Protein AF-A0A6F7VXG6-F1 (afdb_monomer_lite)

pLDDT: mean 75.37, std 15.89, range [31.45, 93.81]

Secondary structure (DSSP, 8-state):
------SSTTHHHHHHHHHHHTT--SHHHHHHHHHHHHHHHTT-HHHHHHHHHHHHHHHHHTT-HHHHHHHHHHHHHHHTTTS-HHHHHHHHHHHHHHHHHHT--S----TTS---GGGTT--HHHHHHHHHHHHHHTT-HHHHHHHHHHHHHHS-TT-HHHHHHHHHHHHHHHHHHHHHHHHHS----

Foldseek 3Di:
DDDDCPDPLPPLLVVLVVCLVVVPPPVNLVSLVVQLVVCVVVVNLLSNLVSQLSVLLSCLVPVNLVVSLVSLVVSLVSNVVPHDPVSNVSSVVSNVSSCVSVLHDPDPDDPDDDDDPVCPVDDPLNSLVVSLVVCLVVLNLVSNQVSLVVSLVPDDVVPVVVNVVSVVSNVSSVVSVVVVVVVVDPPDD

Sequence (189 aa):
MNGQPQGTAAHPQIAGWIASDAGQHKEPERIYRLGISAARQAEDYTLAGNVAGSLAYQFSNTGRESEGLRLAQAAFNDARAEAPPKARALYLDRVAWAHTKAGQALSEDSDGTESPAYLYWVDAGELRVMESRVYTELHRPLRAVPLLREVLSEYDATRTREMALYLSWLAVALADANEANAIAQPFRA

Structure (mmCIF, N/CA/C/O backbone):
data_AF-A0A6F7VXG6-F1
#
_entry.id   AF-A0A6F7VXG6-F1
#
loop_
_atom_site.group_PDB
_atom_site.id
_atom_site.type_symbol
_atom_site.label_atom_id
_atom_site.label_alt_id
_atom_site.label_comp_id
_atom_site.label_asym_id
_atom_site.label_entity_id
_atom_site.label_seq_id
_atom_site.pdbx_PDB_ins_code
_atom_site.Cartn_x
_atom_site.Cartn_y
_atom_site.Cartn_z
_atom_site.occupancy
_atom_site.B_iso_or_equiv
_atom_site.auth_seq_id
_atom_site.auth_comp_id
_atom_site.auth_asym_id
_atom_site.auth_atom_id
_atom_site.pdbx_PDB_model_num
ATOM 1 N N . MET A 1 1 ? -23.778 15.013 37.018 1.00 39.88 1 MET A N 1
ATOM 2 C CA . MET A 1 1 ? -22.716 13.992 37.128 1.00 39.88 1 MET A CA 1
ATOM 3 C C . MET A 1 1 ? -23.168 12.763 36.363 1.00 39.88 1 MET A C 1
ATOM 5 O O . MET A 1 1 ? -24.132 12.151 36.786 1.00 39.88 1 MET A O 1
ATOM 9 N N . ASN A 1 2 ? -22.536 12.467 35.229 1.00 31.45 2 ASN A N 1
ATOM 10 C CA . ASN A 1 2 ? -22.403 11.115 34.680 1.00 31.45 2 ASN A CA 1
ATOM 11 C C . ASN A 1 2 ? -21.231 11.166 33.696 1.00 31.45 2 ASN A C 1
ATOM 13 O O . ASN A 1 2 ? -21.304 11.817 32.656 1.00 31.45 2 ASN A O 1
ATOM 17 N N . GLY A 1 3 ? -20.101 10.624 34.150 1.00 35.12 3 GLY A N 1
ATOM 18 C CA . GLY A 1 3 ? -18.805 10.716 33.495 1.00 35.12 3 GLY A CA 1
ATOM 19 C C . GLY A 1 3 ? -18.739 9.841 32.253 1.00 35.12 3 GLY A C 1
ATOM 20 O O . GLY A 1 3 ? -19.114 8.672 32.285 1.00 35.12 3 GLY A O 1
ATOM 21 N N . GLN A 1 4 ? -18.236 10.418 31.166 1.00 32.47 4 GLN A N 1
ATOM 22 C CA . GLN A 1 4 ? -17.784 9.650 30.016 1.00 32.47 4 GLN A CA 1
ATOM 23 C C . GLN A 1 4 ? -16.480 8.919 30.366 1.00 32.47 4 GLN A C 1
ATOM 25 O O . GLN A 1 4 ? -15.597 9.535 30.973 1.00 32.47 4 GLN A O 1
ATOM 30 N N . PRO A 1 5 ? -16.303 7.648 29.970 1.00 37.56 5 PRO A N 1
ATOM 31 C CA . PRO A 1 5 ? -15.041 6.947 30.143 1.00 37.56 5 PRO A CA 1
ATOM 32 C C . PRO A 1 5 ? -14.038 7.430 29.082 1.00 37.56 5 PRO A C 1
ATOM 34 O O . PRO A 1 5 ? -13.809 6.782 28.071 1.00 37.56 5 PRO A O 1
ATOM 37 N N . GLN A 1 6 ? -13.408 8.582 29.317 1.00 37.59 6 GLN A N 1
ATOM 38 C CA . GLN A 1 6 ? -12.307 9.129 28.499 1.00 37.59 6 GLN A CA 1
ATOM 39 C C . GLN A 1 6 ? -10.944 8.467 28.825 1.00 37.59 6 GLN A C 1
ATOM 41 O O . GLN A 1 6 ? -9.891 9.076 28.674 1.00 37.59 6 GLN A O 1
ATOM 46 N N . GLY A 1 7 ? -10.938 7.231 29.339 1.00 34.94 7 GLY A N 1
ATOM 47 C CA . GLY A 1 7 ? -9.808 6.712 30.121 1.00 34.94 7 GLY A CA 1
ATOM 48 C C . GLY A 1 7 ? -8.882 5.677 29.474 1.00 34.94 7 GLY A C 1
ATOM 49 O O . GLY A 1 7 ? -7.786 5.486 29.989 1.00 34.94 7 GLY A O 1
ATOM 50 N N . THR A 1 8 ? -9.257 4.978 28.397 1.00 39.56 8 THR A N 1
ATOM 51 C CA . THR A 1 8 ? -8.530 3.734 28.030 1.00 39.56 8 THR A CA 1
ATOM 52 C C . THR A 1 8 ? -8.051 3.622 26.578 1.00 39.56 8 THR A C 1
ATOM 54 O O . THR A 1 8 ? -7.218 2.764 26.295 1.00 39.56 8 THR A O 1
ATOM 57 N N . ALA A 1 9 ? -8.453 4.513 25.666 1.00 41.81 9 ALA A N 1
ATOM 58 C CA . ALA A 1 9 ? -8.125 4.384 24.236 1.00 41.81 9 ALA A CA 1
ATOM 59 C C . ALA A 1 9 ? -6.716 4.881 23.828 1.00 41.81 9 ALA A C 1
ATOM 61 O O . ALA A 1 9 ? -6.203 4.481 22.787 1.00 41.81 9 ALA A O 1
ATOM 62 N N . ALA A 1 10 ? -6.058 5.721 24.636 1.00 45.69 10 ALA A N 1
ATOM 63 C CA . ALA A 1 10 ? -4.756 6.314 24.286 1.00 45.69 10 ALA A CA 1
ATOM 64 C C . ALA A 1 10 ? -3.550 5.369 24.482 1.00 45.69 10 ALA A C 1
ATOM 66 O O . ALA A 1 10 ? -2.474 5.605 23.934 1.00 45.69 10 ALA A O 1
ATOM 67 N N . HIS A 1 11 ? -3.708 4.291 25.254 1.00 54.25 11 HIS A N 1
ATOM 68 C CA . HIS A 1 11 ? -2.587 3.455 25.694 1.00 54.25 11 HIS A CA 1
ATOM 69 C C . HIS A 1 11 ? -1.967 2.564 24.599 1.00 54.25 11 HIS A C 1
ATOM 71 O O . HIS A 1 11 ? -0.741 2.540 24.516 1.00 54.25 11 HIS A O 1
ATOM 77 N N . PRO A 1 12 ? -2.725 1.867 23.728 1.00 47.84 12 PRO A N 1
ATOM 78 C CA . PRO A 1 12 ? -2.128 0.941 22.759 1.00 47.84 12 PRO A CA 1
ATOM 79 C C . PRO A 1 12 ? -1.366 1.653 21.637 1.00 47.84 12 PRO A C 1
ATOM 81 O O . PRO A 1 12 ? -0.312 1.189 21.212 1.00 47.84 12 PRO A O 1
ATOM 84 N N . GLN A 1 13 ? -1.880 2.797 21.170 1.00 49.19 13 GLN A N 1
ATOM 85 C CA . GLN A 1 13 ? -1.243 3.577 20.110 1.00 49.19 13 GLN A CA 1
ATOM 86 C C . GLN A 1 13 ? 0.073 4.197 20.599 1.00 49.19 13 GLN A C 1
ATOM 88 O O . GLN A 1 13 ? 1.086 4.062 19.923 1.00 49.19 13 GLN A O 1
ATOM 93 N N . ILE A 1 14 ? 0.083 4.810 21.788 1.00 57.44 14 ILE A N 1
ATOM 94 C CA . ILE A 1 14 ? 1.287 5.426 22.368 1.00 57.44 14 ILE A CA 1
ATOM 95 C C . ILE A 1 14 ? 2.306 4.357 22.787 1.00 57.44 14 ILE A C 1
ATOM 97 O O . ILE A 1 14 ? 3.487 4.499 22.486 1.00 57.44 14 ILE A O 1
ATOM 101 N N . ALA A 1 15 ? 1.867 3.257 23.411 1.00 54.81 15 ALA A N 1
ATOM 102 C CA . ALA A 1 15 ? 2.756 2.145 23.759 1.00 54.81 15 ALA A CA 1
ATOM 103 C C . ALA A 1 15 ? 3.369 1.491 22.513 1.00 54.81 15 ALA A C 1
ATOM 105 O O . ALA A 1 15 ? 4.547 1.147 22.517 1.00 54.81 15 ALA A O 1
ATOM 106 N N . GLY A 1 16 ? 2.596 1.366 21.432 1.00 48.78 16 GLY A N 1
ATOM 107 C CA . GLY A 1 16 ? 3.090 0.859 20.159 1.00 48.78 16 GLY A CA 1
ATOM 108 C C . GLY A 1 16 ? 4.082 1.802 19.469 1.00 48.78 16 GLY A C 1
ATOM 109 O O . GLY A 1 16 ? 5.096 1.330 18.964 1.00 48.78 16 GLY A O 1
ATOM 110 N N . TRP A 1 17 ? 3.865 3.124 19.526 1.00 60.03 17 TRP A N 1
ATOM 111 C CA . TRP A 1 17 ? 4.831 4.118 19.034 1.00 60.03 17 TRP A CA 1
ATOM 112 C C . TRP A 1 17 ? 6.143 4.075 19.832 1.00 60.03 17 TRP A C 1
ATOM 114 O O . TRP A 1 17 ? 7.207 3.931 19.240 1.00 60.03 17 TRP A O 1
ATOM 124 N N . ILE A 1 18 ? 6.069 4.075 21.168 1.00 55.91 18 ILE A N 1
ATOM 125 C CA . ILE A 1 18 ? 7.246 4.000 22.052 1.00 55.91 18 ILE A CA 1
ATOM 126 C C . ILE A 1 18 ? 8.022 2.691 21.848 1.00 55.91 18 ILE A C 1
ATOM 128 O O . ILE A 1 18 ? 9.250 2.689 21.800 1.00 55.91 18 ILE A O 1
ATOM 132 N N . ALA A 1 19 ? 7.324 1.562 21.712 1.00 51.47 19 ALA A N 1
ATOM 133 C CA . ALA A 1 19 ? 7.971 0.269 21.521 1.00 51.47 19 ALA A CA 1
ATOM 134 C C . ALA A 1 19 ? 8.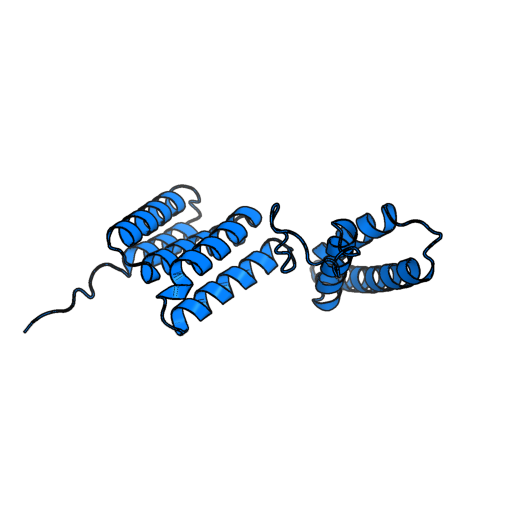574 0.116 20.109 1.00 51.47 19 ALA A C 1
ATOM 136 O O . ALA A 1 19 ? 9.578 -0.580 19.942 1.00 51.47 19 ALA A O 1
ATOM 137 N N . SER A 1 20 ? 8.006 0.799 19.109 1.00 49.91 20 SER A N 1
ATOM 138 C CA . SER A 1 20 ? 8.570 0.872 17.760 1.00 49.91 20 SER A CA 1
ATOM 139 C C . SER A 1 20 ? 9.816 1.771 17.701 1.00 49.91 20 SER A C 1
ATOM 141 O O . SER A 1 20 ? 10.780 1.397 17.035 1.00 49.91 20 SER A O 1
ATOM 143 N N . ASP A 1 21 ? 9.846 2.882 18.446 1.00 55.41 21 ASP A N 1
ATOM 144 C CA . ASP A 1 21 ? 11.032 3.748 18.593 1.00 55.41 21 ASP A CA 1
ATOM 145 C C . ASP A 1 21 ? 12.178 3.053 19.356 1.00 55.41 21 ASP A C 1
ATOM 147 O O . ASP A 1 21 ? 13.352 3.360 19.152 1.00 55.41 21 ASP A O 1
ATOM 151 N N . ALA A 1 22 ? 11.859 2.064 20.199 1.00 48.91 22 ALA A N 1
ATOM 152 C CA . ALA A 1 22 ? 12.832 1.291 20.974 1.00 48.91 22 ALA A CA 1
ATOM 153 C C . ALA A 1 22 ? 13.508 0.131 20.203 1.00 48.91 22 ALA A C 1
ATOM 1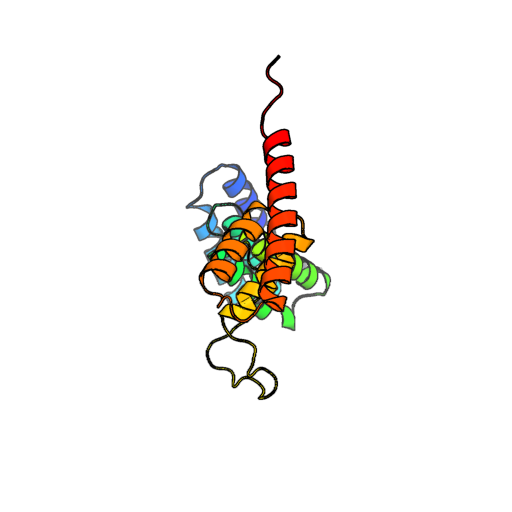55 O O . ALA A 1 22 ? 14.283 -0.623 20.794 1.00 48.91 22 ALA A O 1
ATOM 156 N N . GLY A 1 23 ? 13.221 -0.062 18.907 1.00 46.06 23 GLY A N 1
ATOM 157 C CA . GLY A 1 23 ? 13.871 -1.087 18.070 1.00 46.06 23 GLY A CA 1
ATOM 158 C C . GLY A 1 23 ? 13.516 -2.545 18.412 1.00 46.06 23 GLY A C 1
ATOM 159 O O . GLY A 1 23 ? 14.149 -3.477 17.914 1.00 46.06 23 GLY A O 1
ATOM 160 N N . GLN A 1 24 ? 12.503 -2.781 19.251 1.00 47.47 24 GLN A N 1
ATOM 161 C CA . GLN A 1 24 ? 12.046 -4.128 19.592 1.00 47.47 24 GLN A CA 1
ATOM 162 C C . GLN A 1 24 ? 10.892 -4.538 18.680 1.00 47.47 24 GLN A C 1
ATOM 164 O O . GLN A 1 24 ? 9.749 -4.206 18.936 1.00 47.47 24 GLN A O 1
ATOM 169 N N . HIS A 1 25 ? 11.155 -5.280 17.604 1.00 52.53 25 HIS A N 1
ATOM 170 C CA . HIS A 1 25 ? 10.133 -5.548 16.580 1.00 52.53 25 HIS A CA 1
ATOM 171 C C . HIS A 1 25 ? 9.073 -6.615 16.941 1.00 52.53 25 HIS A C 1
ATOM 173 O O . HIS A 1 25 ? 8.060 -6.693 16.251 1.00 52.53 25 HIS A O 1
ATOM 179 N N . LYS A 1 26 ? 9.259 -7.439 17.989 1.00 53.41 26 LYS A N 1
ATOM 180 C CA . LYS A 1 26 ? 8.370 -8.595 18.276 1.00 53.41 26 LYS A CA 1
ATOM 181 C C . LYS A 1 26 ? 7.320 -8.375 19.376 1.00 53.41 26 LYS A C 1
ATOM 183 O O . LYS A 1 26 ? 6.214 -8.892 19.255 1.00 53.41 26 LYS A O 1
ATOM 188 N N . GLU A 1 27 ? 7.623 -7.598 20.412 1.00 64.69 27 GLU A N 1
ATOM 189 C CA . GLU A 1 27 ? 6.667 -7.275 21.488 1.00 64.69 27 GLU A CA 1
ATOM 190 C C . GLU A 1 27 ? 5.538 -6.294 21.071 1.00 64.69 27 GLU A C 1
ATOM 192 O O . GLU A 1 27 ? 4.386 -6.516 21.455 1.00 64.69 27 GLU A O 1
ATOM 197 N N . PRO A 1 28 ? 5.781 -5.268 20.224 1.00 65.94 28 PRO A N 1
ATOM 198 C CA . PRO A 1 28 ? 4.756 -4.296 19.838 1.00 65.94 28 PRO A CA 1
ATOM 199 C C . PRO A 1 28 ? 3.630 -4.915 19.012 1.00 65.94 28 PRO A C 1
ATOM 201 O O . PRO A 1 28 ? 2.464 -4.592 19.221 1.00 65.94 28 PRO A O 1
ATOM 204 N N . GLU A 1 29 ? 3.947 -5.837 18.096 1.00 80.62 29 GLU A N 1
ATOM 205 C CA . GLU A 1 29 ? 2.939 -6.476 17.241 1.00 80.62 29 GLU A CA 1
ATOM 206 C C . GLU A 1 29 ? 1.898 -7.236 18.071 1.00 80.62 29 GLU A C 1
ATOM 208 O O . GLU A 1 29 ? 0.697 -7.149 17.804 1.00 80.62 29 GLU A O 1
ATOM 213 N N . ARG A 1 30 ? 2.340 -7.951 19.112 1.00 81.44 30 ARG A N 1
ATOM 214 C CA . ARG A 1 30 ? 1.442 -8.672 20.018 1.00 81.44 30 ARG A CA 1
ATOM 215 C C . ARG A 1 30 ? 0.500 -7.711 20.744 1.00 81.44 30 ARG A C 1
ATOM 217 O O . ARG A 1 30 ? -0.693 -7.998 20.842 1.00 81.44 30 ARG A O 1
ATOM 224 N N . ILE A 1 31 ? 1.018 -6.575 21.211 1.00 80.56 31 ILE A N 1
ATOM 225 C CA . ILE A 1 31 ? 0.233 -5.532 21.885 1.00 80.56 31 ILE A CA 1
ATOM 226 C C . ILE A 1 31 ? -0.799 -4.933 20.924 1.00 80.56 31 ILE A C 1
ATOM 228 O O . ILE A 1 31 ? -1.975 -4.836 21.277 1.00 80.56 31 ILE A O 1
ATOM 232 N N . TYR A 1 32 ? -0.401 -4.609 19.691 1.00 83.00 32 TYR A N 1
ATOM 233 C CA . TYR A 1 32 ? -1.323 -4.129 18.662 1.00 83.00 32 TYR A CA 1
ATOM 234 C C . TYR A 1 32 ? -2.434 -5.145 18.372 1.00 83.00 32 TYR A C 1
ATOM 236 O O . TYR A 1 32 ? -3.610 -4.787 18.387 1.00 83.00 32 TYR A O 1
ATOM 244 N N . ARG A 1 33 ? -2.100 -6.427 18.176 1.00 89.00 33 ARG A N 1
ATOM 245 C CA . ARG A 1 33 ? -3.095 -7.487 17.923 1.00 89.00 33 ARG A CA 1
ATOM 246 C C . ARG A 1 33 ? -4.062 -7.679 19.092 1.00 89.00 33 ARG A C 1
ATOM 248 O O . ARG A 1 33 ? -5.260 -7.877 18.865 1.00 89.00 33 ARG A O 1
ATOM 255 N N . LEU A 1 34 ? -3.571 -7.591 20.328 1.00 87.94 34 LEU A N 1
ATOM 256 C CA . LEU A 1 34 ? -4.424 -7.626 21.514 1.00 87.94 34 LEU A CA 1
ATOM 257 C C . LEU A 1 34 ? -5.362 -6.412 21.548 1.00 87.94 34 LEU A C 1
ATOM 259 O O . LEU A 1 34 ? -6.558 -6.582 21.769 1.00 87.94 34 LEU A O 1
ATOM 263 N N . GLY A 1 35 ? -4.848 -5.214 21.257 1.00 82.31 35 GLY A N 1
ATOM 264 C CA . GLY A 1 35 ? -5.640 -3.985 21.179 1.00 82.31 35 GLY A CA 1
ATOM 265 C C . GLY A 1 35 ? -6.738 -4.044 20.114 1.00 82.31 35 GLY A C 1
ATOM 266 O O . GLY A 1 35 ? -7.874 -3.679 20.397 1.00 82.31 35 GLY A O 1
ATOM 267 N N . ILE A 1 36 ? -6.438 -4.580 18.925 1.00 89.06 36 ILE A N 1
ATOM 268 C CA . ILE A 1 36 ? -7.431 -4.807 17.858 1.00 89.06 36 ILE A CA 1
ATOM 269 C C . ILE A 1 36 ? -8.521 -5.768 18.341 1.00 89.06 36 ILE A C 1
ATOM 271 O O . ILE A 1 36 ? -9.709 -5.508 18.158 1.00 89.06 36 ILE A O 1
ATOM 275 N N . SER A 1 37 ? -8.124 -6.873 18.976 1.00 89.44 37 SER A N 1
ATOM 276 C CA . SER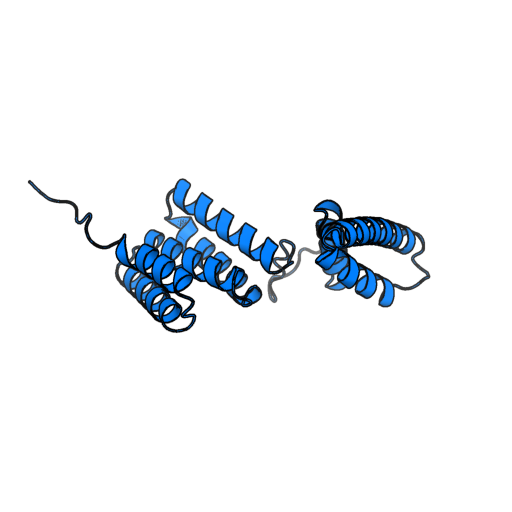 A 1 37 ? -9.063 -7.888 19.469 1.00 89.44 37 SER A CA 1
ATOM 277 C C . SER A 1 37 ? -9.969 -7.337 20.568 1.00 89.44 37 SER A C 1
ATOM 279 O O . SER A 1 37 ? -11.164 -7.619 20.564 1.00 89.44 37 SER A O 1
ATOM 281 N N . ALA A 1 38 ? -9.418 -6.536 21.482 1.00 85.12 38 ALA A N 1
ATOM 282 C CA . ALA A 1 38 ? -10.172 -5.888 22.548 1.00 85.12 38 ALA A CA 1
ATOM 283 C C . ALA A 1 38 ? -11.141 -4.828 22.002 1.00 85.12 38 ALA A C 1
ATOM 285 O O . ALA A 1 38 ? -12.301 -4.811 22.397 1.00 85.12 38 ALA A O 1
ATOM 286 N N . ALA A 1 39 ? -10.698 -3.994 21.056 1.00 85.56 39 ALA A N 1
ATOM 287 C CA . ALA A 1 39 ? -11.551 -2.993 20.418 1.00 85.56 39 ALA A CA 1
ATOM 288 C C . ALA A 1 39 ? -12.723 -3.640 19.663 1.00 85.56 39 ALA A C 1
ATOM 290 O O . ALA A 1 39 ? -13.858 -3.202 19.807 1.00 85.56 39 ALA A O 1
ATOM 291 N N . ARG A 1 40 ? -12.475 -4.740 18.937 1.00 88.31 40 ARG A N 1
ATOM 292 C CA . ARG A 1 40 ? -13.534 -5.517 18.271 1.00 88.31 40 ARG A CA 1
ATOM 293 C C . ARG A 1 40 ? -14.510 -6.158 19.259 1.00 88.31 40 ARG A C 1
ATOM 295 O O . ARG A 1 40 ? -15.705 -6.137 19.007 1.00 88.31 40 ARG A O 1
ATOM 302 N N . GLN A 1 41 ? -14.026 -6.705 20.377 1.00 90.88 41 GLN A N 1
ATOM 303 C CA . GLN A 1 41 ? -14.895 -7.249 21.436 1.00 90.88 41 GLN A CA 1
ATOM 304 C C . GLN A 1 41 ? -15.760 -6.173 22.101 1.00 90.88 41 GLN A C 1
ATOM 306 O O . GLN A 1 41 ? -16.840 -6.481 22.589 1.00 90.88 41 GLN A O 1
ATOM 311 N N . ALA A 1 42 ? -15.284 -4.928 22.120 1.00 88.69 42 ALA A N 1
ATOM 312 C CA . ALA A 1 42 ? -16.035 -3.773 22.595 1.00 88.69 42 ALA A CA 1
ATOM 313 C C . ALA A 1 42 ? -16.919 -3.129 21.510 1.00 88.69 42 ALA A C 1
ATOM 315 O O . ALA A 1 42 ? -17.506 -2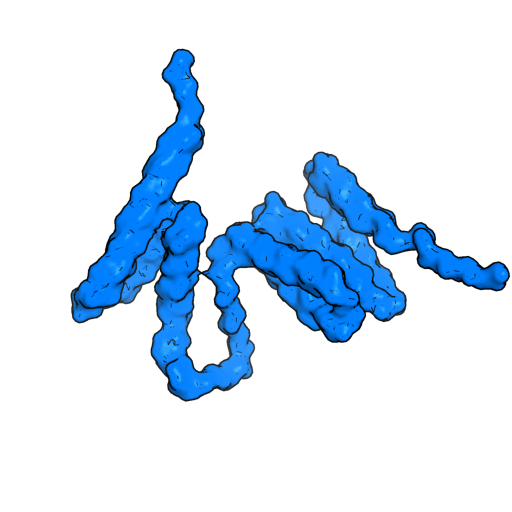.085 21.777 1.00 88.69 42 ALA A O 1
ATOM 316 N N . GLU A 1 43 ? -16.979 -3.710 20.304 1.00 89.56 43 GLU A N 1
ATOM 317 C CA . GLU A 1 43 ? -17.685 -3.164 19.134 1.00 89.56 43 GLU A CA 1
ATOM 318 C C . GLU A 1 43 ? -17.230 -1.737 18.751 1.00 89.56 43 GLU A C 1
ATOM 320 O O . GLU A 1 43 ? -17.926 -1.000 18.060 1.00 89.56 43 GLU A O 1
ATOM 325 N N . ASP A 1 44 ? -16.016 -1.339 19.154 1.00 87.12 44 ASP A N 1
ATOM 326 C CA . ASP A 1 44 ? -15.407 -0.065 18.772 1.00 87.12 44 ASP A CA 1
ATOM 327 C C . ASP A 1 44 ? -14.575 -0.250 17.496 1.00 87.12 44 ASP A C 1
ATOM 329 O O . ASP A 1 44 ? -13.339 -0.332 17.505 1.00 87.12 44 ASP A O 1
ATOM 333 N N . TYR A 1 45 ? -15.273 -0.349 16.362 1.00 88.12 45 TYR A N 1
ATOM 334 C CA . TYR A 1 45 ? -14.655 -0.546 15.048 1.00 88.12 45 TYR A CA 1
ATOM 335 C C . TYR A 1 45 ? -13.780 0.638 14.616 1.00 88.12 45 TYR A C 1
ATOM 337 O O . TYR A 1 45 ? -12.809 0.457 13.877 1.00 88.12 45 TYR A O 1
ATOM 345 N N . THR A 1 46 ? -14.055 1.842 15.130 1.00 86.94 46 THR A N 1
ATOM 346 C CA . THR A 1 46 ? -13.198 3.015 14.902 1.00 86.94 46 THR A CA 1
ATOM 347 C C . THR A 1 46 ? -11.855 2.843 15.617 1.00 86.94 46 THR A C 1
ATOM 349 O O . THR A 1 46 ? -10.791 3.029 15.019 1.00 86.94 46 THR A O 1
ATOM 352 N N . LEU A 1 47 ? -11.857 2.432 16.886 1.00 85.00 47 LEU A N 1
ATOM 353 C CA . LEU A 1 47 ? -10.619 2.143 17.605 1.00 85.00 47 LEU A CA 1
ATOM 354 C C . LEU A 1 47 ? -9.877 0.958 16.980 1.00 85.00 47 LEU A C 1
ATOM 356 O O . LEU A 1 47 ? -8.663 1.041 16.783 1.00 85.00 47 LEU A O 1
ATOM 360 N N . ALA A 1 48 ? -10.591 -0.103 16.596 1.00 88.19 48 ALA A N 1
ATOM 361 C CA . ALA A 1 48 ? -10.001 -1.252 15.914 1.00 88.19 48 ALA A CA 1
ATOM 362 C C . ALA A 1 48 ? -9.286 -0.834 14.617 1.00 88.19 48 ALA A C 1
ATOM 364 O O . ALA A 1 48 ? -8.133 -1.219 14.407 1.00 88.19 48 ALA A O 1
ATOM 365 N N . GLY A 1 49 ? -9.920 0.015 13.799 1.00 87.75 49 GLY A N 1
ATOM 366 C CA . GLY A 1 49 ? -9.334 0.573 12.580 1.00 87.75 49 GLY A CA 1
ATOM 367 C C . GLY A 1 49 ? -8.085 1.421 12.841 1.00 87.75 49 GLY A C 1
ATOM 368 O O . GLY A 1 49 ? -7.089 1.283 12.134 1.00 87.75 49 GLY A O 1
ATOM 369 N N . ASN A 1 50 ? -8.076 2.246 13.895 1.00 86.69 50 ASN A N 1
ATOM 370 C CA . ASN A 1 50 ? -6.900 3.050 14.261 1.00 86.69 50 ASN A CA 1
ATOM 371 C C . ASN A 1 50 ? -5.715 2.175 14.710 1.00 86.69 50 ASN A C 1
ATOM 373 O O . ASN A 1 50 ? -4.589 2.333 14.224 1.00 86.69 50 ASN A O 1
ATOM 377 N N . VAL A 1 51 ? -5.965 1.215 15.603 1.00 87.75 51 VAL A N 1
ATOM 378 C CA . VAL A 1 51 ? -4.921 0.317 16.117 1.00 87.75 51 VAL A CA 1
ATOM 379 C C . VAL A 1 51 ? -4.370 -0.566 14.988 1.00 87.75 51 VAL A C 1
ATOM 381 O O . VAL A 1 51 ? -3.152 -0.706 14.864 1.00 87.75 51 VAL A O 1
ATOM 384 N N . ALA A 1 52 ? -5.235 -1.089 14.112 1.00 91.88 52 ALA A N 1
ATOM 385 C CA . ALA A 1 52 ? -4.826 -1.867 12.942 1.00 91.88 52 ALA A CA 1
ATOM 386 C C . ALA A 1 52 ? -4.064 -1.026 11.904 1.00 91.88 52 ALA A C 1
ATOM 388 O O . ALA A 1 52 ? -3.018 -1.459 11.424 1.00 91.88 52 ALA A O 1
ATOM 389 N N . GLY A 1 53 ? -4.519 0.196 11.612 1.00 90.19 53 GLY A N 1
ATOM 390 C CA . GLY A 1 53 ? -3.826 1.123 10.712 1.00 90.19 53 GLY A CA 1
ATOM 391 C C . GLY A 1 53 ? -2.446 1.544 11.231 1.00 90.19 53 GLY A C 1
ATOM 392 O O . GLY A 1 53 ? -1.513 1.716 10.449 1.00 90.19 53 GLY A O 1
ATOM 393 N N . SER A 1 54 ? -2.280 1.651 12.551 1.00 87.50 54 SER A N 1
ATOM 394 C CA . SER A 1 54 ? -0.977 1.913 13.177 1.00 87.50 54 SER A CA 1
ATOM 395 C C . SER A 1 54 ? -0.015 0.729 13.025 1.00 87.50 54 SER A C 1
ATOM 397 O O . SER A 1 54 ? 1.141 0.928 12.656 1.00 87.50 54 SER A O 1
ATOM 399 N N . LEU A 1 55 ? -0.493 -0.504 13.231 1.00 91.06 55 LEU A N 1
ATOM 400 C CA . LEU A 1 55 ? 0.306 -1.710 12.987 1.00 91.06 55 LEU A CA 1
ATOM 401 C C . LEU A 1 55 ? 0.676 -1.853 11.501 1.00 91.06 55 LEU A C 1
ATOM 403 O O . LEU A 1 55 ? 1.818 -2.169 11.170 1.00 91.06 55 LEU A O 1
ATOM 407 N N . ALA A 1 56 ? -0.263 -1.555 10.599 1.00 91.69 56 ALA A N 1
ATOM 408 C CA . ALA A 1 56 ? -0.025 -1.547 9.158 1.00 91.69 56 ALA A CA 1
ATOM 409 C C . ALA A 1 56 ? 1.076 -0.555 8.760 1.00 91.69 56 ALA A C 1
ATOM 411 O O . ALA A 1 56 ? 1.953 -0.876 7.952 1.00 91.69 56 ALA A O 1
ATOM 412 N N . TYR A 1 57 ? 1.074 0.633 9.368 1.00 84.38 57 TYR A N 1
ATOM 413 C CA . TYR A 1 57 ? 2.124 1.628 9.172 1.00 84.38 57 TYR A CA 1
ATOM 414 C C . TYR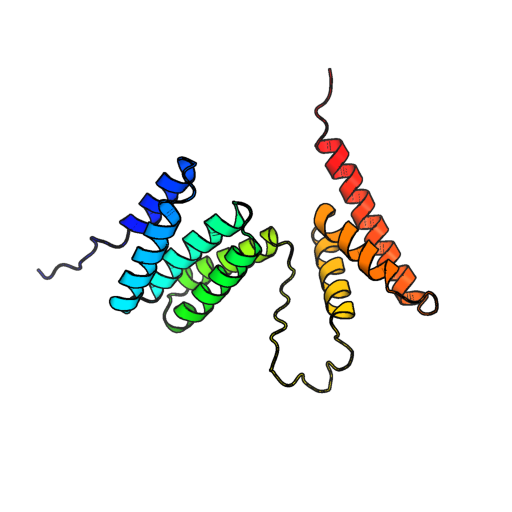 A 1 57 ? 3.488 1.133 9.661 1.00 84.38 57 TYR A C 1
ATOM 416 O O . TYR A 1 57 ? 4.492 1.342 8.982 1.00 84.38 57 TYR A O 1
ATOM 424 N N . GLN A 1 58 ? 3.535 0.436 10.800 1.00 87.62 58 GLN A N 1
ATOM 425 C CA . GLN A 1 58 ? 4.774 -0.166 11.287 1.00 87.62 58 GLN A CA 1
ATOM 426 C C . GLN A 1 58 ? 5.316 -1.191 10.282 1.00 87.62 58 GLN A C 1
ATOM 428 O O . GLN A 1 58 ? 6.467 -1.076 9.873 1.00 87.62 58 GLN A O 1
ATOM 433 N N . PHE A 1 59 ? 4.490 -2.135 9.818 1.00 90.56 59 PHE A N 1
ATOM 434 C CA . PHE A 1 59 ? 4.897 -3.142 8.825 1.00 90.56 59 PHE A CA 1
ATOM 435 C C . PHE A 1 59 ? 5.377 -2.523 7.514 1.00 90.56 59 PHE A C 1
ATOM 437 O O . PHE A 1 59 ? 6.397 -2.940 6.965 1.00 90.56 59 PHE A O 1
ATOM 444 N N . SER A 1 60 ? 4.690 -1.472 7.061 1.00 85.88 60 SER A N 1
ATOM 445 C CA . SER A 1 60 ? 5.067 -0.717 5.862 1.00 85.88 60 SER A CA 1
ATOM 446 C C . SER A 1 60 ? 6.455 -0.077 5.973 1.00 85.88 60 SER A C 1
ATOM 448 O O . SER A 1 60 ? 7.072 0.215 4.955 1.00 85.88 60 SER A O 1
ATOM 450 N N . ASN A 1 61 ? 6.963 0.150 7.187 1.00 81.31 61 ASN A N 1
ATOM 451 C CA . ASN A 1 61 ? 8.253 0.797 7.429 1.00 81.31 61 ASN A CA 1
ATOM 452 C C . ASN A 1 61 ? 9.357 -0.159 7.911 1.00 81.31 61 ASN A C 1
ATOM 454 O O . ASN A 1 61 ? 10.504 0.268 8.009 1.00 81.31 61 ASN A O 1
ATOM 458 N N . THR A 1 62 ? 9.051 -1.431 8.189 1.00 82.69 62 THR A N 1
ATOM 459 C CA . THR A 1 62 ? 10.000 -2.404 8.768 1.00 82.69 62 THR A CA 1
ATOM 460 C C . THR A 1 62 ? 10.274 -3.620 7.875 1.00 82.69 62 THR A C 1
ATOM 462 O O . THR A 1 62 ? 10.662 -4.675 8.373 1.00 82.69 62 THR A O 1
ATOM 465 N N . GLY A 1 63 ? 10.095 -3.492 6.555 1.00 78.44 63 GLY A N 1
ATOM 466 C CA . GLY A 1 63 ? 10.393 -4.562 5.590 1.00 78.44 63 GLY A CA 1
ATOM 467 C C . GLY A 1 63 ? 9.300 -5.630 5.460 1.00 78.44 63 GLY A C 1
ATOM 468 O O . GLY A 1 63 ? 9.573 -6.742 5.011 1.00 78.44 63 GLY A O 1
ATOM 469 N N . ARG A 1 64 ? 8.070 -5.326 5.904 1.00 84.25 64 ARG A N 1
ATOM 470 C CA . ARG A 1 64 ? 6.868 -6.169 5.748 1.00 84.25 64 ARG A CA 1
ATOM 471 C C . ARG A 1 64 ? 5.814 -5.437 4.919 1.00 84.25 64 ARG A C 1
ATOM 473 O O . ARG A 1 64 ? 4.638 -5.403 5.278 1.00 84.25 64 ARG A O 1
ATOM 480 N N . GLU A 1 65 ? 6.229 -4.808 3.826 1.00 85.75 65 GLU A N 1
ATOM 481 C CA . GLU A 1 65 ? 5.405 -3.852 3.086 1.00 85.75 65 GLU A CA 1
ATOM 482 C C . GLU A 1 65 ? 4.125 -4.471 2.513 1.00 85.75 65 GLU A C 1
ATOM 484 O O . GLU A 1 65 ? 3.056 -3.876 2.634 1.00 85.75 65 GLU A O 1
ATOM 489 N N . SER A 1 66 ? 4.201 -5.688 1.964 1.00 81.56 66 SER A N 1
ATOM 490 C CA . SER A 1 66 ? 3.027 -6.406 1.443 1.00 81.56 66 SER A CA 1
ATOM 491 C C . SER A 1 66 ? 2.007 -6.735 2.539 1.00 81.56 66 SER A C 1
ATOM 493 O O . SER A 1 66 ? 0.797 -6.604 2.347 1.00 81.56 66 SER A O 1
ATOM 495 N N . GLU A 1 67 ? 2.481 -7.117 3.725 1.00 87.81 67 GLU A N 1
ATOM 496 C CA . GLU A 1 67 ? 1.618 -7.383 4.873 1.00 87.81 67 GLU A CA 1
ATOM 497 C C . GLU A 1 67 ? 1.020 -6.096 5.446 1.00 87.81 67 GLU A C 1
ATOM 499 O O . GLU A 1 67 ? -0.157 -6.079 5.812 1.00 87.81 67 GLU A O 1
ATOM 504 N N . GLY A 1 68 ? 1.809 -5.019 5.477 1.00 90.50 68 GLY A N 1
ATOM 505 C CA . GLY A 1 68 ? 1.361 -3.681 5.849 1.00 90.50 68 GLY A CA 1
ATOM 506 C C . GLY A 1 68 ? 0.234 -3.188 4.949 1.00 90.50 68 GLY A C 1
ATOM 507 O O . GLY A 1 68 ? -0.786 -2.729 5.458 1.00 90.50 68 GLY A O 1
ATOM 508 N N . LEU A 1 69 ? 0.359 -3.370 3.633 1.00 90.81 69 LEU A N 1
ATOM 509 C CA . LEU A 1 69 ? -0.682 -3.001 2.676 1.00 90.81 69 LEU A CA 1
ATOM 510 C C . LEU A 1 69 ? -1.982 -3.775 2.897 1.00 90.81 69 LEU A C 1
ATOM 512 O O . LEU A 1 69 ? -3.040 -3.168 3.068 1.00 90.81 69 LEU A O 1
ATOM 516 N N . ARG A 1 70 ? -1.907 -5.107 2.978 1.00 91.56 70 ARG A N 1
ATOM 517 C CA . ARG A 1 70 ? -3.092 -5.940 3.224 1.00 91.56 70 ARG A CA 1
ATOM 518 C C . ARG A 1 70 ? -3.787 -5.562 4.535 1.00 91.56 70 ARG A C 1
ATOM 520 O O . ARG A 1 70 ? -5.014 -5.509 4.591 1.00 91.56 70 ARG A O 1
ATOM 527 N N . LEU A 1 71 ? -3.013 -5.289 5.588 1.00 93.81 71 LEU A N 1
ATOM 528 C CA . LEU A 1 71 ? -3.559 -4.893 6.884 1.00 93.81 71 LEU A CA 1
ATOM 529 C C . LEU A 1 71 ? -4.191 -3.494 6.847 1.00 93.81 71 LEU A C 1
ATOM 531 O O . LEU A 1 71 ? -5.255 -3.311 7.434 1.00 93.81 71 LEU A O 1
ATOM 535 N N . ALA A 1 72 ? -3.584 -2.529 6.149 1.00 92.44 72 ALA A N 1
ATOM 536 C CA . ALA A 1 72 ? -4.151 -1.189 5.982 1.00 92.44 72 ALA A CA 1
ATOM 537 C C . ALA A 1 72 ? -5.501 -1.243 5.252 1.00 92.44 72 ALA A C 1
ATOM 539 O O . ALA A 1 72 ? -6.465 -0.619 5.700 1.00 92.44 72 ALA A O 1
ATOM 540 N N . GLN A 1 73 ? -5.589 -2.036 4.179 1.00 93.56 73 GLN A N 1
ATOM 541 C CA . GLN A 1 73 ? -6.816 -2.182 3.397 1.00 93.56 73 GLN A CA 1
ATOM 542 C C . GLN A 1 73 ? -7.924 -2.868 4.203 1.00 93.56 73 GLN A C 1
ATOM 544 O O . GLN A 1 73 ? -9.063 -2.403 4.211 1.00 93.56 73 GLN A O 1
ATOM 549 N N . ALA A 1 74 ? -7.588 -3.924 4.952 1.00 92.69 74 ALA A N 1
ATOM 550 C CA . ALA A 1 74 ? -8.527 -4.574 5.864 1.00 92.69 74 ALA A CA 1
ATOM 551 C C . ALA A 1 74 ? -9.017 -3.611 6.959 1.00 92.69 74 ALA A C 1
ATOM 553 O O . ALA A 1 74 ? -10.216 -3.508 7.196 1.00 92.69 74 ALA A O 1
ATOM 554 N N . ALA A 1 75 ? -8.110 -2.848 7.579 1.00 91.44 75 ALA A N 1
ATOM 555 C CA . ALA A 1 75 ? -8.459 -1.873 8.610 1.00 91.44 75 ALA A CA 1
ATOM 556 C C . ALA A 1 75 ? -9.413 -0.788 8.086 1.00 91.44 75 ALA A C 1
ATOM 558 O O . ALA A 1 75 ? -10.374 -0.429 8.768 1.00 91.44 75 ALA A O 1
ATOM 559 N N . PHE A 1 76 ? -9.171 -0.283 6.872 1.00 93.19 76 PHE A N 1
ATOM 560 C CA . PHE A 1 76 ? -10.068 0.673 6.232 1.00 93.19 76 PHE A CA 1
ATOM 561 C C . PHE A 1 76 ? -11.432 0.046 5.925 1.00 93.19 76 PHE A C 1
ATOM 563 O O . PHE A 1 76 ? -12.456 0.622 6.287 1.00 93.19 76 PHE A O 1
ATOM 570 N N . ASN A 1 77 ? -11.460 -1.129 5.296 1.00 92.06 77 ASN A N 1
ATOM 571 C CA . ASN A 1 77 ? -12.705 -1.782 4.891 1.00 92.06 77 ASN A CA 1
ATOM 572 C C . ASN A 1 77 ? -13.591 -2.175 6.076 1.00 92.06 77 ASN A C 1
ATOM 574 O O . ASN A 1 77 ? -14.806 -1.995 5.989 1.00 92.06 77 ASN A O 1
ATOM 578 N N . ASP A 1 78 ? -12.994 -2.626 7.178 1.00 89.38 78 ASP A N 1
ATOM 579 C CA . ASP A 1 78 ? -13.718 -2.966 8.404 1.00 89.38 78 ASP A CA 1
ATOM 580 C C . ASP A 1 78 ? -14.310 -1.718 9.077 1.00 89.38 78 ASP A C 1
ATOM 582 O O . ASP A 1 78 ? -15.447 -1.738 9.538 1.00 89.38 78 ASP A O 1
ATOM 586 N N . ALA A 1 79 ? -13.557 -0.614 9.134 1.00 89.00 79 ALA A N 1
ATOM 587 C CA . ALA A 1 79 ? -13.963 0.567 9.895 1.00 89.00 79 ALA A CA 1
ATOM 588 C C . ALA A 1 79 ? -14.780 1.590 9.081 1.00 89.00 79 ALA A C 1
ATOM 590 O O . ALA A 1 79 ? -15.470 2.424 9.668 1.00 89.00 79 ALA A O 1
ATOM 591 N N . ARG A 1 80 ? -14.718 1.581 7.738 1.00 87.62 80 ARG A N 1
ATOM 592 C CA . ARG A 1 80 ? -15.237 2.679 6.885 1.00 87.62 80 ARG A CA 1
ATOM 593 C C . ARG A 1 80 ? -16.729 2.976 7.044 1.00 87.62 80 ARG A C 1
ATOM 595 O O . ARG A 1 80 ? -17.126 4.116 6.802 1.00 87.62 80 ARG A O 1
ATOM 602 N N . ALA A 1 81 ? -17.540 1.986 7.414 1.00 89.19 81 ALA A N 1
ATOM 603 C CA . ALA A 1 81 ? -18.983 2.161 7.559 1.00 89.19 81 ALA A CA 1
ATOM 604 C C . ALA A 1 81 ? -19.335 3.070 8.750 1.00 89.19 81 ALA A C 1
ATOM 606 O O . ALA A 1 81 ? -20.221 3.914 8.642 1.00 89.19 81 ALA A O 1
ATOM 607 N N . GLU A 1 82 ? -18.591 2.947 9.850 1.00 87.88 82 GLU A N 1
ATOM 608 C CA . GLU A 1 82 ? -18.907 3.586 11.135 1.00 87.88 82 GLU A CA 1
ATOM 609 C C . GLU A 1 82 ? -17.918 4.694 11.512 1.00 87.88 82 GLU A C 1
ATOM 611 O O . GLU A 1 82 ? -18.245 5.607 12.272 1.00 87.88 82 GLU A O 1
ATOM 616 N N . ALA A 1 83 ? -16.708 4.654 10.949 1.00 84.81 83 ALA A N 1
ATOM 617 C CA . ALA A 1 83 ? -15.653 5.597 11.274 1.00 84.81 83 ALA A CA 1
ATOM 618 C C . ALA A 1 83 ? -16.041 7.042 10.898 1.00 84.81 83 ALA A C 1
ATOM 620 O O . ALA A 1 83 ? -16.446 7.304 9.756 1.00 84.81 83 ALA A O 1
ATOM 621 N N . PRO A 1 84 ? -15.836 8.021 11.802 1.00 86.44 84 PRO A N 1
ATOM 622 C CA . PRO A 1 84 ? -16.009 9.434 11.492 1.00 86.44 84 PRO A CA 1
ATOM 623 C C . PRO A 1 84 ? -15.131 9.884 10.311 1.00 86.44 84 PRO A C 1
ATOM 625 O O . PRO A 1 84 ? -14.051 9.326 10.095 1.00 86.44 84 PRO A O 1
ATOM 628 N N . PRO A 1 85 ? -15.502 10.957 9.582 1.00 80.25 85 PRO A N 1
ATOM 629 C CA . PRO A 1 85 ? -14.776 11.401 8.389 1.00 80.25 85 PRO A CA 1
ATOM 630 C C . PRO A 1 85 ? -13.263 11.587 8.582 1.00 80.25 85 PRO A C 1
ATOM 632 O O . PRO A 1 85 ? -12.481 11.171 7.732 1.00 80.25 85 PRO A O 1
ATOM 635 N N . LYS A 1 86 ? -12.835 12.159 9.717 1.00 73.81 86 LYS A N 1
ATOM 636 C CA . LYS A 1 86 ? -11.407 12.350 10.028 1.00 73.81 86 LYS A CA 1
ATOM 637 C C . LYS A 1 86 ? -10.662 11.028 10.245 1.00 73.81 86 LYS A C 1
ATOM 639 O O . LYS A 1 86 ? -9.511 10.915 9.840 1.00 73.81 86 LYS A O 1
ATOM 644 N N . ALA A 1 87 ? -11.312 10.037 10.853 1.00 75.00 87 ALA A N 1
ATOM 645 C CA . ALA A 1 87 ? -10.730 8.714 11.052 1.00 75.00 87 ALA A CA 1
ATOM 646 C C . ALA A 1 87 ? -10.580 7.979 9.712 1.00 75.00 87 ALA A C 1
ATOM 648 O O . ALA A 1 87 ? -9.508 7.463 9.414 1.00 75.00 87 ALA A O 1
ATOM 649 N N . ARG A 1 88 ? -11.600 8.044 8.843 1.00 83.69 88 ARG A N 1
ATOM 650 C CA . ARG A 1 88 ? -11.509 7.502 7.476 1.00 83.69 88 ARG A CA 1
ATOM 651 C C . ARG A 1 88 ? -10.381 8.135 6.669 1.00 83.69 88 ARG A C 1
ATOM 653 O O . ARG A 1 88 ? -9.659 7.415 5.990 1.00 83.69 88 ARG A O 1
ATOM 660 N N . ALA A 1 89 ? -10.211 9.454 6.764 1.00 75.50 89 ALA A N 1
ATOM 661 C CA . ALA A 1 89 ? -9.116 10.154 6.097 1.00 75.50 89 ALA A CA 1
ATOM 662 C C . ALA A 1 89 ? -7.743 9.644 6.564 1.00 75.50 89 ALA A C 1
ATOM 664 O O . ALA A 1 89 ? -6.881 9.377 5.733 1.00 75.50 89 ALA A O 1
ATOM 665 N N . LEU A 1 90 ? -7.563 9.434 7.874 1.00 79.38 90 LEU A N 1
ATOM 666 C CA . LEU A 1 90 ? -6.338 8.841 8.413 1.00 79.38 90 LEU A CA 1
ATOM 667 C C . LEU A 1 90 ? -6.106 7.415 7.887 1.00 79.38 90 LEU A C 1
ATOM 669 O O . LEU A 1 90 ? -4.977 7.059 7.576 1.00 79.38 90 LEU A O 1
ATOM 673 N N . TYR A 1 91 ? -7.141 6.583 7.778 1.00 85.62 91 TYR A N 1
ATOM 674 C CA . TYR A 1 91 ? -6.974 5.211 7.281 1.00 85.62 91 TYR A CA 1
ATOM 675 C C . TYR A 1 91 ? -6.620 5.176 5.794 1.00 85.62 91 TYR A C 1
ATOM 677 O O . TYR A 1 91 ? -5.750 4.406 5.397 1.00 85.62 91 TYR A O 1
ATOM 685 N N . LEU A 1 92 ? -7.235 6.046 4.991 1.00 80.88 92 LEU A N 1
ATOM 686 C CA . LEU A 1 92 ? -6.886 6.215 3.580 1.00 80.88 92 LEU A CA 1
ATOM 687 C C . LEU A 1 92 ? -5.438 6.692 3.404 1.00 80.88 92 LEU A C 1
ATOM 689 O O . LEU A 1 92 ? -4.741 6.179 2.534 1.00 80.88 92 LEU A O 1
ATOM 693 N N . ASP A 1 93 ? -4.961 7.601 4.260 1.00 81.75 93 ASP A N 1
ATOM 694 C CA . ASP A 1 93 ? -3.543 7.984 4.309 1.00 81.75 93 ASP A CA 1
ATOM 695 C C . ASP A 1 93 ? -2.638 6.768 4.573 1.00 81.75 93 ASP A C 1
ATOM 697 O O . ASP A 1 93 ? -1.656 6.556 3.859 1.00 81.75 93 ASP A O 1
ATOM 701 N N . ARG A 1 94 ? -3.007 5.890 5.518 1.00 87.88 94 ARG A N 1
ATOM 702 C CA . ARG A 1 94 ? -2.244 4.656 5.780 1.00 87.88 94 ARG A CA 1
ATOM 703 C C . ARG A 1 94 ? -2.247 3.684 4.600 1.00 87.88 94 ARG A C 1
ATOM 705 O O . ARG A 1 94 ? -1.204 3.092 4.330 1.00 87.88 94 ARG A O 1
ATOM 712 N N . VAL A 1 95 ? -3.369 3.530 3.896 1.00 87.25 95 VAL A N 1
ATOM 713 C CA . VAL A 1 95 ? -3.463 2.708 2.673 1.00 87.25 95 VAL A CA 1
ATOM 714 C C . VAL A 1 95 ? -2.551 3.272 1.583 1.00 87.25 95 VAL A C 1
ATOM 716 O O . VAL A 1 95 ? -1.713 2.550 1.044 1.00 87.25 95 VAL A O 1
ATOM 719 N N . ALA A 1 96 ? -2.640 4.576 1.311 1.00 78.44 96 ALA A N 1
ATOM 720 C CA . ALA A 1 96 ? -1.806 5.244 0.314 1.00 78.44 96 ALA A CA 1
ATOM 721 C C . ALA A 1 96 ? -0.305 5.144 0.646 1.00 78.44 96 ALA A C 1
ATOM 723 O O . ALA A 1 96 ? 0.527 4.884 -0.233 1.00 78.44 96 ALA A O 1
ATOM 724 N N . TRP A 1 97 ? 0.053 5.290 1.925 1.00 81.88 97 TRP A N 1
ATOM 725 C CA . TRP A 1 97 ? 1.422 5.087 2.392 1.00 81.88 97 TRP A CA 1
ATOM 726 C C . TRP A 1 97 ? 1.894 3.652 2.159 1.00 81.88 97 TRP A C 1
ATOM 728 O O . TRP A 1 97 ? 2.994 3.436 1.648 1.00 81.88 97 TRP A O 1
ATOM 738 N N . ALA A 1 98 ? 1.063 2.666 2.493 1.00 85.56 98 ALA A N 1
ATOM 739 C CA . ALA A 1 98 ? 1.409 1.264 2.321 1.00 85.56 98 ALA A CA 1
ATOM 740 C C . ALA A 1 98 ? 1.609 0.895 0.841 1.00 85.56 98 ALA A C 1
ATOM 742 O O . ALA A 1 98 ? 2.593 0.229 0.524 1.00 85.56 98 ALA A O 1
ATOM 743 N N . HIS A 1 99 ? 0.779 1.412 -0.074 1.00 80.19 99 HIS A N 1
ATOM 744 C CA . HIS A 1 99 ? 1.000 1.297 -1.524 1.00 80.19 99 HIS A CA 1
ATOM 745 C C . HIS A 1 99 ? 2.354 1.879 -1.942 1.00 80.19 99 HIS A C 1
ATOM 747 O O . HIS A 1 99 ? 3.151 1.227 -2.623 1.00 80.19 99 HIS A O 1
ATOM 753 N N . THR A 1 100 ? 2.663 3.083 -1.453 1.00 76.56 100 THR A N 1
ATOM 754 C CA . THR A 1 100 ? 3.943 3.750 -1.729 1.00 76.56 100 THR A CA 1
ATOM 755 C C . THR A 1 100 ? 5.130 2.903 -1.267 1.00 76.56 100 THR A C 1
ATOM 757 O O . THR A 1 100 ? 6.118 2.771 -1.990 1.00 76.56 100 THR A O 1
ATOM 760 N N . LYS A 1 101 ? 5.044 2.311 -0.071 1.00 80.88 101 LYS A N 1
ATOM 761 C CA . LYS A 1 101 ? 6.111 1.487 0.511 1.00 80.88 101 LYS A CA 1
ATOM 762 C C . LYS A 1 101 ? 6.251 0.133 -0.177 1.00 80.88 101 LYS A C 1
ATOM 764 O O . LYS A 1 101 ? 7.375 -0.254 -0.505 1.00 80.88 101 LYS A O 1
ATOM 769 N N . ALA A 1 102 ? 5.137 -0.539 -0.460 1.00 77.69 102 ALA A N 1
ATOM 770 C CA . ALA A 1 102 ? 5.114 -1.796 -1.205 1.00 77.69 102 ALA A CA 1
ATOM 771 C C . ALA A 1 102 ? 5.678 -1.634 -2.619 1.00 77.69 102 ALA A C 1
ATOM 773 O O . ALA A 1 102 ? 6.175 -2.602 -3.195 1.00 77.69 102 ALA A O 1
ATOM 774 N N . GLY A 1 103 ? 5.671 -0.406 -3.147 1.00 63.88 103 GLY A N 1
ATOM 775 C CA . GLY A 1 103 ? 5.928 -0.195 -4.559 1.00 63.88 103 GLY A CA 1
ATOM 776 C C . GLY A 1 103 ? 4.875 -0.923 -5.383 1.00 63.88 103 GLY A C 1
ATOM 777 O O . GLY A 1 103 ? 5.232 -1.456 -6.425 1.00 63.88 103 GLY A O 1
ATOM 778 N N . GLN A 1 104 ? 3.627 -0.918 -4.890 1.00 61.78 104 GLN A N 1
ATOM 779 C CA . GLN A 1 104 ? 2.454 -1.274 -5.674 1.00 61.78 104 GLN A CA 1
ATOM 780 C C . GLN A 1 104 ? 1.652 -0.023 -6.039 1.00 61.78 104 GLN A C 1
ATOM 782 O O . GLN A 1 104 ? 1.264 0.748 -5.149 1.00 61.78 104 GLN A O 1
ATOM 787 N N . ALA A 1 105 ? 1.387 0.189 -7.330 1.00 56.09 105 ALA A N 1
ATOM 788 C CA . ALA A 1 105 ? 0.302 1.082 -7.731 1.00 56.09 105 ALA A CA 1
ATOM 789 C C . ALA A 1 105 ? -1.020 0.483 -7.208 1.00 56.09 105 ALA A C 1
ATOM 791 O O . ALA A 1 105 ? -1.060 -0.691 -6.841 1.00 56.09 105 ALA A O 1
ATOM 792 N N . LEU A 1 106 ? -2.098 1.267 -7.098 1.00 54.72 106 LEU A N 1
ATOM 793 C CA . LEU A 1 106 ? -3.408 0.728 -6.702 1.00 54.72 106 LEU A CA 1
ATOM 794 C C . LEU A 1 106 ? -3.864 -0.317 -7.745 1.00 54.72 106 LEU A C 1
ATOM 796 O O . LEU A 1 106 ? -4.492 0.020 -8.742 1.00 54.72 106 LEU A O 1
ATOM 800 N N . SER A 1 107 ? -3.495 -1.575 -7.533 1.00 52.09 107 SER A N 1
ATOM 801 C CA . SER A 1 107 ? -3.877 -2.736 -8.324 1.00 52.09 107 SER A CA 1
ATOM 802 C C . SER A 1 107 ? -4.723 -3.614 -7.411 1.00 52.09 107 SER A C 1
ATOM 804 O O . SER A 1 107 ? -4.215 -4.506 -6.736 1.00 52.09 107 SER A O 1
ATOM 806 N N . GLU A 1 108 ? -6.017 -3.313 -7.332 1.00 53.88 108 GLU A N 1
ATOM 807 C CA . GLU A 1 108 ? -6.998 -4.241 -6.774 1.00 53.88 108 GLU A CA 1
ATOM 808 C C . GLU A 1 108 ? -7.418 -5.201 -7.892 1.00 53.88 108 GLU A C 1
ATOM 810 O O . GLU A 1 108 ? -8.463 -5.016 -8.509 1.00 53.88 108 GLU A O 1
ATOM 815 N N . ASP A 1 109 ? -6.586 -6.201 -8.188 1.00 55.38 109 ASP A N 1
ATOM 816 C CA . ASP A 1 109 ? -7.064 -7.381 -8.907 1.00 55.38 109 ASP A CA 1
ATOM 817 C C . ASP A 1 109 ? -7.423 -8.436 -7.859 1.00 55.38 109 ASP A C 1
ATOM 819 O O . ASP A 1 109 ? -6.579 -8.867 -7.068 1.00 55.38 109 ASP A O 1
ATOM 823 N N . SER A 1 110 ? -8.709 -8.762 -7.761 1.00 51.44 110 SER A N 1
ATOM 824 C CA . SER A 1 110 ? -9.207 -9.751 -6.807 1.00 51.44 110 SER A CA 1
ATOM 825 C C . SER A 1 110 ? -9.685 -10.965 -7.583 1.00 51.44 110 SER A C 1
ATOM 827 O O . SER A 1 110 ? -10.676 -10.882 -8.310 1.00 51.44 110 SER A O 1
ATOM 829 N N . ASP A 1 111 ? -8.987 -12.088 -7.405 1.00 46.09 111 ASP A N 1
ATOM 830 C CA . ASP A 1 111 ? -9.395 -13.378 -7.953 1.00 46.09 111 ASP A CA 1
ATOM 831 C C . ASP A 1 111 ? -10.861 -13.661 -7.578 1.00 46.09 111 ASP A C 1
ATOM 833 O O . ASP A 1 111 ? -11.213 -13.738 -6.397 1.00 46.09 111 ASP A O 1
ATOM 837 N N . GLY A 1 112 ? -11.724 -13.827 -8.587 1.00 52.31 112 GLY A N 1
ATOM 838 C CA . GLY A 1 112 ? -13.089 -14.339 -8.413 1.00 52.31 112 GLY A CA 1
ATOM 839 C C . GLY A 1 112 ? -14.246 -13.375 -8.692 1.00 52.31 112 GLY A C 1
ATOM 840 O O . GLY A 1 112 ? -15.396 -13.799 -8.575 1.00 52.31 112 GLY A O 1
ATOM 841 N N . THR A 1 113 ? -13.996 -12.126 -9.097 1.00 57.19 113 THR A N 1
ATOM 842 C CA . THR A 1 113 ? -15.063 -11.257 -9.633 1.00 57.19 113 THR A CA 1
ATOM 843 C C . THR A 1 113 ? -15.097 -11.378 -11.154 1.00 57.19 113 THR A C 1
ATOM 845 O O . THR A 1 113 ? -14.066 -11.227 -11.801 1.00 57.19 113 THR A O 1
ATOM 848 N N . GLU A 1 114 ? -16.264 -11.657 -11.742 1.00 58.66 114 GLU A N 1
ATOM 849 C CA . GLU A 1 114 ? -16.407 -11.711 -13.202 1.00 58.66 114 GLU A CA 1
ATOM 850 C C . GLU A 1 114 ? -16.037 -10.345 -13.802 1.00 58.66 114 GLU A C 1
ATOM 852 O O . GLU A 1 114 ? -16.696 -9.334 -13.540 1.00 58.66 114 GLU A O 1
ATOM 857 N N . SER A 1 115 ? -14.937 -10.296 -14.558 1.00 63.94 115 SER A N 1
ATOM 858 C CA . SER A 1 115 ? -14.452 -9.058 -15.160 1.00 63.94 115 SER A CA 1
ATOM 859 C C . SER A 1 115 ? -15.452 -8.577 -16.216 1.00 63.94 115 SER A C 1
ATOM 861 O O . SER A 1 115 ? -15.833 -9.353 -17.097 1.00 63.94 115 SER A O 1
ATOM 863 N N . PRO A 1 116 ? -15.875 -7.299 -16.188 1.00 77.12 116 PRO A N 1
ATOM 864 C CA . PRO A 1 116 ? -16.685 -6.733 -17.256 1.00 77.12 116 PRO A CA 1
ATOM 865 C C . PRO A 1 116 ? -16.076 -7.000 -18.638 1.00 77.12 116 PRO A C 1
ATOM 867 O O . PRO A 1 116 ? -14.881 -6.798 -18.836 1.00 77.12 116 PRO A O 1
ATOM 870 N N . ALA A 1 117 ? -16.898 -7.381 -19.621 1.00 76.50 117 ALA A N 1
ATOM 871 C CA . ALA A 1 117 ? -16.424 -7.804 -20.947 1.00 76.50 117 ALA A CA 1
ATOM 872 C C . ALA A 1 117 ? -15.539 -6.769 -21.678 1.00 76.50 117 ALA A C 1
ATOM 874 O O . ALA A 1 117 ? -14.734 -7.135 -22.530 1.00 76.50 117 ALA A O 1
ATOM 875 N N . TYR A 1 118 ? -15.647 -5.477 -21.346 1.00 75.38 118 TYR A N 1
ATOM 876 C CA . TYR A 1 118 ? -14.796 -4.429 -21.923 1.00 75.38 118 TYR A CA 1
ATOM 877 C C . TYR A 1 118 ? -13.349 -4.436 -21.393 1.00 75.38 118 TYR A C 1
ATOM 879 O O . TYR A 1 118 ? -12.500 -3.765 -21.975 1.00 75.38 118 TYR A O 1
ATOM 887 N N . LEU A 1 119 ? -13.060 -5.174 -20.315 1.00 79.12 119 LEU A N 1
ATOM 888 C CA . LEU A 1 119 ? -11.723 -5.339 -19.732 1.00 79.12 119 LEU A CA 1
ATOM 889 C C . LEU A 1 119 ? -10.964 -6.545 -20.301 1.00 79.12 119 LEU A C 1
ATOM 891 O O . LEU A 1 119 ? -9.919 -6.893 -19.772 1.00 79.12 119 LEU A O 1
ATOM 895 N N . TYR A 1 120 ? -11.434 -7.161 -21.392 1.00 76.06 120 TYR A N 1
ATOM 896 C CA . TYR A 1 120 ? -10.784 -8.334 -22.003 1.00 76.06 120 TYR A CA 1
ATOM 897 C C . TYR A 1 120 ? -9.300 -8.130 -22.383 1.00 76.06 120 TYR A C 1
ATOM 899 O O . TYR A 1 120 ? -8.596 -9.102 -22.632 1.00 76.06 120 TYR A O 1
ATOM 907 N N . TRP A 1 121 ? -8.849 -6.877 -22.487 1.00 73.25 121 TRP A N 1
ATOM 908 C CA . TRP A 1 121 ? -7.481 -6.480 -22.828 1.00 73.25 121 TRP A CA 1
ATOM 909 C C . TRP A 1 121 ? -6.594 -6.224 -21.599 1.00 73.25 121 TRP A C 1
ATOM 911 O O . TRP A 1 121 ? -5.391 -6.045 -21.760 1.00 73.25 121 TRP A O 1
ATOM 921 N N . VAL A 1 122 ? -7.173 -6.173 -20.393 1.00 76.88 122 VAL A N 1
ATOM 922 C CA . VAL A 1 122 ? -6.441 -5.958 -19.141 1.00 76.88 122 VAL A CA 1
ATOM 923 C C . VAL A 1 122 ? -6.075 -7.317 -18.565 1.00 76.88 122 VAL A C 1
ATOM 925 O O . VAL A 1 122 ? -6.882 -7.961 -17.900 1.00 76.88 122 VAL A O 1
ATOM 928 N N . ASP A 1 123 ? -4.854 -7.755 -18.846 1.00 75.12 123 ASP A N 1
ATOM 929 C CA . ASP A 1 123 ? -4.248 -8.932 -18.232 1.00 75.12 123 ASP A CA 1
ATOM 930 C C . ASP A 1 123 ? -3.143 -8.535 -17.235 1.00 75.12 123 ASP A C 1
ATOM 932 O O . ASP A 1 123 ? -2.839 -7.356 -17.029 1.00 75.12 123 ASP A O 1
ATOM 936 N N . ALA A 1 124 ? -2.519 -9.527 -16.597 1.00 71.25 124 ALA A N 1
ATOM 937 C CA . ALA A 1 124 ? -1.436 -9.296 -15.642 1.00 71.25 124 ALA A CA 1
ATOM 938 C C . ALA A 1 124 ? -0.200 -8.605 -16.261 1.00 71.25 124 ALA A C 1
ATOM 940 O O . ALA A 1 124 ? 0.605 -8.019 -15.534 1.00 71.25 124 ALA A O 1
ATOM 941 N N . GLY A 1 125 ? -0.003 -8.698 -17.580 1.00 74.12 125 GLY A N 1
ATOM 942 C CA . GLY A 1 125 ? 1.032 -7.956 -18.298 1.00 74.12 125 GLY A CA 1
ATOM 943 C C . GLY A 1 125 ? 0.648 -6.486 -18.464 1.00 74.12 125 GLY A C 1
ATOM 944 O O . GLY A 1 125 ? 1.450 -5.600 -18.169 1.00 74.12 125 GLY A O 1
ATOM 945 N N . GLU A 1 126 ? -0.599 -6.216 -18.845 1.00 77.75 126 GLU A N 1
ATOM 946 C CA . GLU A 1 126 ? -1.116 -4.854 -19.009 1.00 77.75 126 GLU A CA 1
ATOM 947 C C . GLU A 1 126 ? -1.194 -4.095 -17.674 1.00 77.75 126 GLU A C 1
ATOM 949 O O . GLU A 1 126 ? -0.825 -2.921 -17.598 1.00 77.75 126 GLU A O 1
ATOM 954 N N . LEU A 1 127 ? -1.565 -4.765 -16.578 1.00 75.94 127 LEU A N 1
ATOM 955 C CA . LEU A 1 127 ? -1.510 -4.173 -15.235 1.00 75.94 127 LEU A CA 1
ATOM 956 C C . LEU A 1 127 ? -0.077 -3.788 -14.836 1.00 75.94 127 LEU A C 1
ATOM 958 O O . LEU A 1 127 ? 0.137 -2.698 -14.300 1.00 75.94 127 LEU A O 1
ATOM 962 N N . ARG A 1 128 ? 0.920 -4.622 -15.168 1.00 76.88 128 ARG A N 1
ATOM 963 C CA . ARG A 1 128 ? 2.346 -4.305 -14.964 1.00 76.88 128 ARG A CA 1
ATOM 964 C C . ARG A 1 128 ? 2.794 -3.108 -15.808 1.00 76.88 128 ARG A C 1
ATOM 966 O O . ARG A 1 128 ? 3.524 -2.250 -15.309 1.00 76.88 128 ARG A O 1
ATOM 973 N N . VAL A 1 129 ? 2.323 -2.986 -17.052 1.00 81.00 129 VAL A N 1
ATOM 974 C CA . VAL A 1 129 ? 2.554 -1.796 -17.895 1.00 81.00 129 VAL A CA 1
ATOM 975 C C . VAL A 1 129 ? 1.983 -0.544 -17.226 1.00 81.00 129 VAL A C 1
ATOM 977 O O . VAL A 1 129 ? 2.690 0.459 -17.086 1.00 81.00 129 VAL A O 1
ATOM 980 N N . MET A 1 130 ? 0.727 -0.593 -16.780 1.00 82.69 130 MET A N 1
ATOM 981 C CA . MET A 1 130 ? 0.058 0.529 -16.118 1.00 82.69 130 MET A CA 1
ATOM 982 C C . MET A 1 130 ? 0.779 0.944 -14.829 1.00 82.69 130 MET A C 1
ATOM 984 O O . MET A 1 130 ? 1.004 2.134 -14.602 1.00 82.69 130 MET A O 1
ATOM 988 N N . GLU A 1 131 ? 1.199 -0.022 -14.017 1.00 80.38 131 GLU A N 1
ATOM 989 C CA . GLU A 1 131 ? 1.981 0.210 -12.804 1.00 80.38 131 GLU A CA 1
ATOM 990 C C . GLU A 1 131 ? 3.344 0.845 -13.104 1.00 80.38 131 GLU A C 1
ATOM 992 O O . GLU A 1 131 ? 3.734 1.831 -12.471 1.00 80.38 131 GLU A O 1
ATOM 997 N N . SER A 1 132 ? 4.051 0.331 -14.112 1.00 82.25 132 SER A N 1
ATOM 998 C CA . SER A 1 132 ? 5.348 0.865 -14.523 1.00 82.25 132 SER A CA 1
ATOM 999 C C . SER A 1 132 ? 5.258 2.343 -14.919 1.00 82.25 132 SER A C 1
ATOM 1001 O O . SER A 1 132 ? 6.098 3.150 -14.516 1.00 82.25 132 SER A O 1
ATOM 1003 N N . ARG A 1 133 ? 4.177 2.726 -15.615 1.00 85.06 133 ARG A N 1
ATOM 1004 C CA . ARG A 1 133 ? 3.889 4.115 -15.975 1.00 85.06 133 ARG A CA 1
ATOM 1005 C C . ARG A 1 133 ? 3.700 4.982 -14.735 1.00 85.06 133 ARG A C 1
ATOM 1007 O O . ARG A 1 133 ? 4.286 6.056 -14.662 1.00 85.06 133 ARG A O 1
ATOM 1014 N N . VAL A 1 134 ? 2.914 4.523 -13.760 1.00 82.31 134 VAL A N 1
ATOM 1015 C CA . VAL A 1 134 ? 2.689 5.262 -12.507 1.00 82.31 134 VAL A CA 1
ATOM 1016 C C . VAL A 1 134 ? 4.015 5.534 -11.796 1.00 82.31 134 VAL A C 1
ATOM 1018 O O . VAL A 1 134 ? 4.247 6.655 -11.350 1.00 82.31 134 VAL A O 1
ATOM 1021 N N . TYR A 1 135 ? 4.919 4.555 -11.730 1.00 82.31 135 TYR A N 1
ATOM 1022 C CA . TYR A 1 135 ? 6.221 4.771 -11.097 1.00 82.31 135 TYR A CA 1
ATOM 1023 C C . TYR A 1 135 ? 7.135 5.730 -11.847 1.00 82.31 135 TYR A C 1
ATOM 1025 O O . TYR A 1 135 ? 7.877 6.473 -11.196 1.00 82.31 135 TYR A O 1
ATOM 1033 N N . THR A 1 136 ? 7.075 5.734 -13.175 1.00 81.88 136 THR A N 1
ATOM 1034 C CA . THR A 1 136 ? 7.800 6.708 -13.993 1.00 81.88 136 THR A CA 1
ATOM 1035 C C . THR A 1 136 ? 7.286 8.124 -13.735 1.00 81.88 136 THR A C 1
ATOM 1037 O O . THR A 1 136 ? 8.082 9.004 -13.431 1.00 81.88 136 THR A O 1
ATOM 1040 N N . GLU A 1 137 ? 5.967 8.340 -13.752 1.00 83.81 137 GLU A N 1
ATOM 1041 C CA . GLU A 1 137 ? 5.360 9.664 -13.505 1.00 83.81 137 GLU A CA 1
ATOM 1042 C C . GLU A 1 137 ? 5.587 10.170 -12.068 1.00 83.81 137 GLU A C 1
ATOM 1044 O O . GLU A 1 137 ? 5.634 11.371 -11.815 1.00 83.81 137 GLU A O 1
ATOM 1049 N N . LEU A 1 138 ? 5.744 9.262 -11.100 1.00 80.56 138 LEU A N 1
ATOM 1050 C CA . LEU A 1 138 ? 6.037 9.602 -9.704 1.00 80.56 138 LEU A CA 1
ATOM 1051 C C . LEU A 1 138 ? 7.536 9.778 -9.407 1.00 80.56 138 LEU A C 1
ATOM 1053 O O . LEU A 1 138 ? 7.897 9.917 -8.233 1.00 80.56 138 LEU A O 1
ATOM 1057 N N . HIS A 1 139 ? 8.409 9.734 -10.419 1.00 84.62 139 HIS A N 1
ATOM 1058 C CA . HIS A 1 139 ? 9.866 9.811 -10.257 1.00 84.62 139 HIS A CA 1
ATOM 1059 C C . HIS A 1 139 ? 10.387 8.802 -9.216 1.00 84.62 139 HIS A C 1
ATOM 1061 O O . HIS A 1 139 ? 11.133 9.122 -8.282 1.00 84.62 139 HIS A O 1
ATOM 1067 N N . ARG A 1 140 ? 9.941 7.544 -9.333 1.00 82.06 140 ARG A N 1
ATOM 1068 C CA . ARG A 1 140 ? 10.365 6.415 -8.485 1.00 82.06 140 ARG A CA 1
ATOM 1069 C C . ARG A 1 140 ? 11.220 5.435 -9.294 1.00 82.06 140 ARG A C 1
ATOM 1071 O O . ARG A 1 140 ? 10.811 4.290 -9.511 1.00 82.06 140 ARG A O 1
ATOM 1078 N N . PRO A 1 141 ? 12.438 5.834 -9.702 1.00 85.44 141 PRO A N 1
ATOM 1079 C CA . PRO A 1 141 ? 13.246 5.077 -10.656 1.00 85.44 141 PRO A CA 1
ATOM 1080 C C . PRO A 1 141 ? 13.608 3.667 -10.177 1.00 85.44 141 PRO A C 1
ATOM 1082 O O . PRO A 1 141 ? 13.618 2.726 -10.966 1.00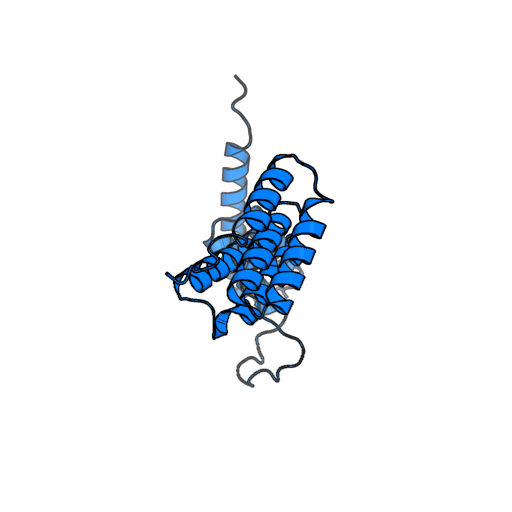 85.44 141 PRO A O 1
ATOM 1085 N N . LEU A 1 142 ? 13.823 3.483 -8.869 1.00 84.25 142 LEU A N 1
ATOM 1086 C CA . LEU A 1 142 ? 14.144 2.175 -8.281 1.00 84.25 142 LEU A CA 1
ATOM 1087 C C . LEU A 1 142 ? 12.998 1.152 -8.381 1.00 84.25 142 LEU A C 1
ATOM 1089 O O . LEU A 1 142 ? 13.245 -0.042 -8.236 1.00 84.25 142 LEU A O 1
ATOM 1093 N N . ARG A 1 143 ? 11.760 1.604 -8.618 1.00 81.69 143 ARG A N 1
ATOM 1094 C CA . ARG A 1 143 ? 10.592 0.742 -8.859 1.00 81.69 143 ARG A CA 1
ATOM 1095 C C . ARG A 1 143 ? 10.245 0.665 -10.348 1.00 81.69 143 ARG A C 1
ATOM 1097 O O . ARG A 1 143 ? 10.006 -0.427 -10.845 1.00 81.69 143 ARG A O 1
ATOM 1104 N N . ALA A 1 144 ? 10.300 1.788 -11.069 1.00 84.50 144 ALA A N 1
ATOM 1105 C CA . ALA A 1 144 ? 9.985 1.845 -12.499 1.00 84.50 144 ALA A CA 1
ATOM 1106 C C . ALA A 1 144 ? 10.954 1.027 -13.373 1.00 84.50 144 ALA A C 1
ATOM 1108 O O . ALA A 1 144 ? 10.516 0.248 -14.215 1.00 84.50 144 ALA A O 1
ATOM 1109 N N . VAL A 1 145 ? 12.272 1.175 -13.175 1.00 89.19 145 VAL A N 1
ATOM 1110 C CA . VAL A 1 145 ? 13.296 0.539 -14.027 1.00 89.19 145 VAL A CA 1
ATOM 1111 C C . VAL A 1 145 ? 13.198 -0.995 -14.069 1.00 89.19 145 VAL A C 1
ATOM 1113 O O . VAL A 1 145 ? 13.220 -1.536 -15.177 1.00 89.19 145 VAL A O 1
ATOM 1116 N N . PRO A 1 146 ? 13.116 -1.729 -12.938 1.00 87.69 146 PRO A N 1
ATOM 1117 C CA . PRO A 1 146 ? 13.007 -3.187 -12.991 1.00 87.69 146 PRO A CA 1
ATOM 1118 C C . PRO A 1 146 ? 11.707 -3.651 -13.663 1.00 87.69 146 PRO A C 1
ATOM 1120 O O . PRO A 1 146 ? 11.773 -4.534 -14.513 1.00 87.69 146 PRO A O 1
ATOM 1123 N N . LEU A 1 147 ? 10.570 -3.006 -13.371 1.00 83.44 147 LEU A N 1
ATOM 1124 C CA . LEU A 1 147 ? 9.278 -3.343 -13.982 1.00 83.44 147 LEU A CA 1
ATOM 1125 C C . LEU A 1 147 ? 9.285 -3.126 -15.501 1.00 83.44 147 LEU A C 1
ATOM 1127 O O . LEU A 1 147 ? 8.874 -4.003 -16.252 1.00 83.44 147 LEU A O 1
ATOM 1131 N N . LEU A 1 148 ? 9.810 -1.992 -15.975 1.00 87.19 148 LEU A N 1
ATOM 1132 C CA . LEU A 1 148 ? 9.904 -1.704 -17.411 1.00 87.19 148 LEU A CA 1
ATOM 1133 C C . LEU A 1 148 ? 10.823 -2.686 -18.141 1.00 87.19 148 LEU A C 1
ATOM 1135 O O . LEU A 1 148 ? 10.541 -3.051 -19.278 1.00 87.19 148 LEU A O 1
ATOM 1139 N N . ARG A 1 149 ? 11.914 -3.134 -17.506 1.00 90.31 149 ARG A N 1
ATOM 1140 C CA . ARG A 1 149 ? 12.799 -4.159 -18.083 1.00 90.31 149 ARG A CA 1
ATOM 1141 C C . ARG A 1 149 ? 12.108 -5.510 -18.215 1.00 90.31 149 ARG A C 1
ATOM 1143 O O . ARG A 1 149 ? 12.293 -6.166 -19.233 1.00 90.31 149 ARG A O 1
ATOM 1150 N N . GLU A 1 150 ? 11.336 -5.904 -17.210 1.00 86.81 150 GLU A N 1
ATOM 1151 C CA . GLU A 1 150 ? 10.551 -7.138 -17.238 1.00 86.81 150 GLU A CA 1
ATOM 1152 C C . GLU A 1 150 ? 9.498 -7.082 -18.351 1.00 86.81 150 GLU A C 1
ATOM 1154 O O . GLU A 1 150 ? 9.515 -7.927 -19.246 1.00 86.81 150 GLU A O 1
ATOM 1159 N N . VAL A 1 151 ? 8.693 -6.013 -18.386 1.00 85.56 151 VAL A N 1
ATOM 1160 C CA . VAL A 1 151 ? 7.695 -5.758 -19.440 1.00 85.56 151 VAL A CA 1
ATOM 1161 C C . VAL A 1 151 ? 8.323 -5.826 -20.834 1.00 85.56 151 VAL A C 1
ATOM 1163 O O . VAL A 1 151 ? 7.813 -6.521 -21.707 1.00 85.56 151 VAL A O 1
ATOM 1166 N N . LEU A 1 152 ? 9.454 -5.146 -21.049 1.00 86.38 152 LEU A N 1
ATOM 1167 C CA . LEU A 1 152 ? 10.154 -5.128 -22.339 1.00 86.38 152 LEU A CA 1
ATOM 1168 C C . LEU A 1 152 ? 10.784 -6.479 -22.711 1.00 86.38 152 LEU A C 1
ATOM 1170 O O . LEU A 1 152 ? 11.012 -6.724 -23.892 1.00 86.38 152 LEU A O 1
ATOM 1174 N N . SER A 1 153 ? 11.083 -7.344 -21.737 1.00 85.31 153 SER A N 1
ATOM 1175 C CA . SER A 1 153 ? 11.633 -8.682 -21.997 1.00 85.31 153 SER A CA 1
ATOM 1176 C C . SER A 1 153 ? 10.574 -9.690 -22.450 1.00 85.31 153 SER A C 1
ATOM 1178 O O . SER A 1 153 ? 10.896 -10.628 -23.177 1.00 85.31 153 SER A O 1
ATOM 1180 N N . GLU A 1 154 ? 9.319 -9.476 -22.049 1.00 79.75 154 GLU A N 1
ATOM 1181 C CA . GLU A 1 154 ? 8.165 -10.308 -22.408 1.00 79.75 154 GLU A CA 1
ATOM 1182 C C . GLU A 1 154 ? 7.455 -9.808 -23.683 1.00 79.75 154 GLU A C 1
ATOM 1184 O O . GLU A 1 154 ? 6.654 -10.533 -24.274 1.00 79.75 154 GLU A O 1
ATOM 1189 N N . TYR A 1 155 ? 7.745 -8.579 -24.128 1.00 70.56 155 TYR A N 1
ATOM 1190 C CA . TYR A 1 155 ? 7.059 -7.940 -25.252 1.00 70.56 155 TYR A CA 1
ATOM 1191 C C . TYR A 1 155 ? 7.613 -8.372 -26.619 1.00 70.56 155 TYR A C 1
ATOM 1193 O O . TYR A 1 155 ? 8.811 -8.291 -26.888 1.00 70.56 155 TYR A O 1
ATOM 1201 N N . ASP A 1 156 ? 6.721 -8.772 -27.528 1.00 68.56 156 ASP A N 1
ATOM 1202 C CA . ASP A 1 156 ? 7.084 -9.128 -28.903 1.00 68.56 156 ASP A CA 1
ATOM 1203 C C . ASP A 1 156 ? 7.481 -7.881 -29.724 1.00 68.56 156 ASP A C 1
ATOM 1205 O O . ASP A 1 156 ? 6.776 -6.866 -29.752 1.00 68.56 156 ASP A O 1
ATOM 1209 N N . ALA A 1 157 ? 8.601 -7.972 -30.447 1.00 61.81 157 ALA A N 1
ATOM 1210 C CA . ALA A 1 157 ? 9.170 -6.909 -31.279 1.00 61.81 157 ALA A CA 1
ATOM 1211 C C . ALA A 1 157 ? 8.266 -6.480 -32.453 1.00 61.81 157 ALA A C 1
ATOM 1213 O O . ALA A 1 157 ? 8.491 -5.428 -33.058 1.00 61.81 157 ALA A O 1
ATOM 1214 N N . THR A 1 158 ? 7.221 -7.254 -32.758 1.00 63.72 158 THR A N 1
ATOM 1215 C CA . THR A 1 158 ? 6.196 -6.903 -33.754 1.00 63.72 158 THR A CA 1
ATOM 1216 C C . THR A 1 158 ? 5.296 -5.736 -33.316 1.00 63.72 158 THR A C 1
ATOM 1218 O O . THR A 1 158 ? 4.702 -5.070 -34.166 1.00 63.72 158 THR A O 1
ATOM 1221 N N . ARG A 1 159 ? 5.238 -5.415 -32.013 1.00 72.19 159 ARG A N 1
ATOM 1222 C CA . ARG A 1 159 ? 4.468 -4.291 -31.444 1.00 72.19 159 ARG A CA 1
ATOM 1223 C C . ARG A 1 159 ? 5.314 -3.023 -31.314 1.00 72.19 159 ARG A C 1
ATOM 1225 O O . ARG A 1 159 ? 5.639 -2.549 -30.226 1.00 72.19 159 ARG A O 1
ATOM 1232 N N . THR A 1 160 ? 5.725 -2.479 -32.458 1.00 76.50 160 THR A N 1
ATOM 1233 C CA . THR A 1 160 ? 6.732 -1.405 -32.535 1.00 76.50 160 THR A CA 1
ATOM 1234 C C . THR A 1 160 ? 6.305 -0.108 -31.833 1.00 76.50 160 THR A C 1
ATOM 1236 O O . THR A 1 160 ? 7.153 0.616 -31.313 1.00 76.50 160 THR A O 1
ATOM 1239 N N . ARG A 1 161 ? 5.000 0.196 -31.790 1.00 79.50 161 ARG A N 1
ATOM 1240 C CA . ARG A 1 161 ? 4.475 1.415 -31.154 1.00 79.50 161 ARG A CA 1
ATOM 1241 C C . ARG A 1 161 ? 4.571 1.341 -29.632 1.00 79.50 161 ARG A C 1
ATOM 1243 O O . ARG A 1 161 ? 5.055 2.275 -28.999 1.00 79.50 161 ARG A O 1
ATOM 1250 N N . GLU A 1 162 ? 4.095 0.247 -29.061 1.00 80.56 162 GLU A N 1
ATOM 1251 C CA . GLU A 1 162 ? 4.090 -0.026 -27.627 1.00 80.56 162 GLU A CA 1
ATOM 1252 C C . GLU A 1 162 ? 5.529 -0.134 -27.116 1.00 80.56 162 GLU A C 1
ATOM 1254 O O . GLU A 1 162 ? 5.890 0.511 -26.134 1.00 80.56 162 GLU A O 1
ATOM 1259 N N . MET A 1 163 ? 6.391 -0.822 -27.874 1.00 83.38 163 MET A N 1
ATOM 1260 C CA . MET A 1 163 ? 7.824 -0.908 -27.595 1.00 83.38 163 MET A CA 1
ATOM 1261 C C . MET A 1 163 ? 8.476 0.480 -27.515 1.00 83.38 163 MET A C 1
ATOM 1263 O O . MET A 1 163 ? 9.196 0.775 -26.562 1.00 83.38 163 MET A O 1
ATOM 1267 N N . ALA A 1 164 ? 8.202 1.363 -28.483 1.00 86.31 164 ALA A N 1
ATOM 1268 C CA . ALA A 1 164 ? 8.735 2.725 -28.482 1.00 86.31 164 ALA A CA 1
ATOM 1269 C C . ALA A 1 164 ? 8.247 3.540 -27.272 1.00 86.31 164 ALA A C 1
ATOM 1271 O O . ALA A 1 164 ? 9.028 4.281 -26.670 1.00 86.31 164 ALA A O 1
ATOM 1272 N N . LEU A 1 165 ? 6.979 3.374 -26.884 1.00 89.19 165 LEU A N 1
ATOM 1273 C CA . LEU A 1 165 ? 6.418 4.027 -25.704 1.00 89.19 165 LEU A CA 1
ATOM 1274 C C . LEU A 1 165 ? 7.112 3.553 -24.418 1.00 89.19 165 LEU A C 1
ATOM 1276 O O . LEU A 1 165 ? 7.591 4.382 -23.644 1.00 89.19 165 LEU A O 1
ATOM 1280 N N . TYR A 1 166 ? 7.232 2.245 -24.203 1.00 88.56 166 TYR A N 1
ATOM 1281 C CA . TYR A 1 166 ? 7.826 1.697 -22.978 1.00 88.56 166 TYR A CA 1
ATOM 1282 C C . TYR A 1 166 ? 9.329 1.977 -22.886 1.00 88.56 166 TYR A C 1
ATOM 1284 O O . TYR A 1 166 ? 9.832 2.297 -21.809 1.00 88.56 166 TYR A O 1
ATOM 1292 N N . LEU A 1 167 ? 10.044 1.953 -24.016 1.00 89.69 167 LEU A N 1
ATOM 1293 C CA . LEU A 1 167 ? 11.443 2.383 -24.078 1.00 89.69 167 LEU A CA 1
ATOM 1294 C C . LEU A 1 167 ? 11.603 3.862 -23.703 1.00 89.69 167 LEU A C 1
ATOM 1296 O O . LEU A 1 167 ? 12.572 4.208 -23.026 1.00 89.69 167 LEU A O 1
ATOM 1300 N N . SER A 1 168 ? 10.655 4.729 -24.083 1.00 92.06 168 SER A N 1
ATOM 1301 C CA . SER A 1 168 ? 10.686 6.139 -23.670 1.00 92.06 168 SER A CA 1
ATOM 1302 C C . SER A 1 168 ? 10.525 6.296 -22.155 1.00 92.06 168 SER A C 1
ATOM 1304 O O . SER A 1 168 ? 11.289 7.034 -21.534 1.00 92.06 168 SER A O 1
ATOM 1306 N N . TRP A 1 169 ? 9.620 5.536 -21.530 1.00 92.50 169 TRP A N 1
ATOM 1307 C CA . TRP A 1 169 ? 9.467 5.525 -20.073 1.00 92.50 169 TRP A CA 1
ATOM 1308 C C . TRP A 1 169 ? 10.700 4.959 -19.370 1.00 92.50 169 TRP A C 1
ATOM 1310 O O . TRP A 1 169 ? 11.105 5.485 -18.335 1.00 92.50 169 TRP A O 1
ATOM 1320 N N . LEU A 1 170 ? 11.341 3.936 -19.946 1.00 91.06 170 LEU A N 1
ATOM 1321 C CA . LEU A 1 170 ? 12.573 3.377 -19.392 1.00 91.06 170 LEU A CA 1
ATOM 1322 C C . LEU A 1 170 ? 13.713 4.397 -19.444 1.00 91.06 170 LEU A C 1
ATOM 1324 O O . LEU A 1 170 ? 14.469 4.506 -18.482 1.00 91.06 170 LEU A O 1
ATOM 1328 N N . ALA A 1 171 ? 13.825 5.163 -20.529 1.00 91.12 171 ALA A N 1
ATOM 1329 C CA . ALA A 1 171 ? 14.820 6.224 -20.641 1.00 91.12 171 ALA A CA 1
ATOM 1330 C C . ALA A 1 171 ? 14.629 7.307 -19.564 1.00 91.12 171 ALA A C 1
ATOM 1332 O O . ALA A 1 171 ? 15.603 7.685 -18.916 1.00 91.12 171 ALA A O 1
ATOM 1333 N N . VAL A 1 172 ? 13.386 7.744 -19.325 1.00 90.88 172 VAL A N 1
ATOM 1334 C CA . VAL A 1 172 ? 13.053 8.702 -18.252 1.00 90.88 172 VAL A CA 1
ATOM 1335 C C . VAL A 1 172 ? 13.419 8.131 -16.881 1.00 90.88 172 VAL A C 1
ATOM 1337 O O . VAL A 1 172 ? 14.167 8.751 -16.132 1.00 90.88 172 VAL A O 1
ATOM 1340 N N . ALA A 1 173 ? 12.984 6.906 -16.577 1.00 89.56 173 ALA A N 1
ATOM 1341 C CA . ALA A 1 173 ? 13.266 6.280 -15.289 1.00 89.56 173 ALA A CA 1
ATOM 1342 C C . ALA A 1 173 ? 14.773 6.039 -15.057 1.00 89.56 173 ALA A C 1
ATOM 1344 O O . ALA A 1 173 ? 15.250 6.129 -13.928 1.00 89.56 173 ALA A O 1
ATOM 1345 N N . LEU A 1 174 ? 15.550 5.742 -16.105 1.00 88.44 174 LEU A N 1
ATOM 1346 C CA . LEU A 1 174 ? 17.008 5.610 -16.006 1.00 88.44 174 LEU A CA 1
ATOM 1347 C C . LEU A 1 174 ? 17.706 6.958 -15.786 1.00 88.44 174 LEU A C 1
ATOM 1349 O O . LEU A 1 174 ? 18.701 6.996 -15.060 1.00 88.44 174 LEU A O 1
ATOM 1353 N N . ALA A 1 175 ? 17.200 8.043 -16.376 1.00 88.69 175 ALA A N 1
ATOM 1354 C CA . ALA A 1 175 ? 17.714 9.388 -16.126 1.00 88.69 175 ALA A CA 1
ATOM 1355 C C . ALA A 1 175 ? 17.526 9.773 -14.650 1.00 88.69 175 ALA A C 1
ATOM 1357 O O . ALA A 1 175 ? 18.509 10.078 -13.971 1.00 88.69 175 ALA A O 1
ATOM 1358 N N . ASP A 1 176 ? 16.312 9.601 -14.123 1.00 86.81 176 ASP A N 1
ATOM 1359 C CA . ASP A 1 176 ? 15.997 9.828 -12.708 1.00 86.81 176 ASP A CA 1
ATOM 1360 C C . ASP A 1 176 ? 16.856 8.953 -11.776 1.00 86.81 176 ASP A C 1
ATOM 1362 O O . ASP A 1 176 ? 17.313 9.398 -10.721 1.00 86.81 176 ASP A O 1
ATOM 1366 N N . ALA A 1 177 ? 17.110 7.691 -12.153 1.00 84.44 177 ALA A N 1
ATOM 1367 C CA . ALA A 1 177 ? 17.971 6.790 -11.382 1.00 84.44 177 ALA A CA 1
ATOM 1368 C C . ALA A 1 177 ? 19.409 7.316 -11.288 1.00 84.44 177 ALA A C 1
ATOM 1370 O O . ALA A 1 177 ? 20.048 7.216 -10.237 1.00 84.44 177 ALA A O 1
ATOM 1371 N N . ASN A 1 178 ? 19.922 7.852 -12.396 1.00 82.38 178 ASN A N 1
ATOM 1372 C CA . ASN A 1 178 ? 21.276 8.378 -12.471 1.00 82.38 178 ASN A CA 1
ATOM 1373 C C . ASN A 1 178 ? 21.420 9.656 -11.630 1.00 82.38 178 ASN A C 1
ATOM 1375 O O . ASN A 1 178 ? 22.400 9.799 -10.900 1.00 82.38 178 ASN A O 1
ATOM 1379 N N . GLU A 1 179 ? 20.413 10.533 -11.658 1.00 73.25 179 GLU A N 1
ATOM 1380 C CA . GLU A 1 179 ? 20.343 11.713 -10.789 1.00 73.25 179 GLU A CA 1
ATOM 1381 C C . GLU A 1 179 ? 20.277 11.329 -9.303 1.00 73.25 179 GLU A C 1
ATOM 1383 O O . GLU A 1 179 ? 21.050 11.839 -8.490 1.00 73.25 179 GLU A O 1
ATOM 1388 N N . ALA A 1 180 ? 19.429 10.363 -8.941 1.00 65.88 180 ALA A N 1
ATOM 1389 C CA . ALA A 1 180 ? 19.325 9.874 -7.567 1.00 65.88 180 ALA A CA 1
ATOM 1390 C C . ALA A 1 180 ? 20.646 9.264 -7.059 1.00 65.88 180 ALA A C 1
ATOM 1392 O O . ALA A 1 180 ? 21.042 9.499 -5.916 1.00 65.88 180 ALA A O 1
ATOM 1393 N N . ASN A 1 181 ? 21.356 8.513 -7.907 1.00 66.62 181 ASN A N 1
ATOM 1394 C CA . ASN A 1 181 ? 22.659 7.941 -7.564 1.00 66.62 181 ASN A CA 1
ATOM 1395 C C . ASN A 1 181 ? 23.748 9.017 -7.413 1.00 66.62 181 ASN A C 1
ATOM 1397 O O . ASN A 1 181 ? 24.607 8.901 -6.539 1.00 66.62 181 ASN A O 1
ATOM 1401 N N . ALA A 1 182 ? 23.703 10.081 -8.222 1.00 64.75 182 ALA A N 1
ATOM 1402 C CA . ALA A 1 182 ? 24.609 11.221 -8.089 1.00 64.75 182 ALA A CA 1
ATOM 1403 C C . ALA A 1 182 ? 24.416 11.958 -6.752 1.00 64.75 182 ALA A C 1
ATOM 1405 O O . ALA A 1 182 ? 25.397 12.350 -6.128 1.00 64.75 182 ALA A O 1
ATOM 1406 N N . ILE A 1 183 ? 23.172 12.088 -6.275 1.00 67.50 183 ILE A N 1
ATOM 1407 C CA . ILE A 1 183 ? 22.855 12.677 -4.961 1.00 67.50 183 ILE A CA 1
ATOM 1408 C C . ILE A 1 183 ? 23.284 11.752 -3.807 1.00 67.50 183 ILE A C 1
ATOM 1410 O O . ILE A 1 183 ? 23.713 12.226 -2.756 1.00 67.50 183 ILE A O 1
ATOM 1414 N N . ALA A 1 184 ? 23.174 10.431 -3.983 1.00 62.31 184 ALA A N 1
ATOM 1415 C CA . ALA A 1 184 ? 23.483 9.445 -2.945 1.00 62.31 184 ALA A CA 1
ATOM 1416 C C . ALA A 1 184 ? 24.990 9.243 -2.693 1.00 62.31 184 ALA A C 1
ATOM 1418 O O . ALA A 1 184 ? 25.365 8.688 -1.656 1.00 62.31 184 ALA A O 1
ATOM 1419 N N . GLN A 1 185 ? 25.863 9.681 -3.603 1.00 50.53 185 GLN A N 1
ATOM 1420 C CA . GLN A 1 185 ? 27.301 9.696 -3.355 1.00 50.53 185 GLN A CA 1
ATOM 1421 C C . GLN A 1 185 ? 27.677 10.975 -2.591 1.00 50.53 185 GLN A C 1
ATOM 1423 O O . GLN A 1 185 ? 27.570 12.065 -3.152 1.00 50.53 185 GLN A O 1
ATOM 1428 N N . PRO A 1 186 ? 28.130 10.896 -1.321 1.00 51.28 186 PRO A N 1
ATOM 1429 C CA . PRO A 1 186 ? 28.601 12.083 -0.622 1.00 51.28 186 PRO A CA 1
ATOM 1430 C C . PRO A 1 186 ? 29.806 12.661 -1.369 1.00 51.28 186 PRO A C 1
ATOM 1432 O O . PRO A 1 186 ? 30.701 11.914 -1.776 1.00 51.28 186 PRO A O 1
ATOM 1435 N N . PHE A 1 187 ? 29.834 13.989 -1.528 1.00 55.81 187 PHE A N 1
ATOM 1436 C CA . PHE A 1 187 ? 31.002 14.719 -2.018 1.00 55.81 187 PHE A CA 1
ATOM 1437 C C . PHE A 1 187 ? 32.227 14.285 -1.205 1.00 55.81 187 PHE A C 1
ATOM 1439 O O . PHE A 1 187 ? 32.360 14.628 -0.031 1.00 55.81 187 PHE A O 1
ATOM 1446 N N . ARG A 1 188 ? 33.113 13.494 -1.817 1.00 48.66 188 ARG A N 1
ATOM 1447 C CA . ARG A 1 188 ? 34.435 13.225 -1.256 1.00 48.66 188 ARG A CA 1
ATOM 1448 C C . ARG A 1 188 ? 35.282 14.475 -1.484 1.00 48.66 188 ARG A C 1
ATOM 1450 O O . ARG A 1 188 ? 35.718 14.708 -2.609 1.00 48.66 188 ARG A O 1
ATOM 1457 N N . ALA A 1 189 ? 35.437 15.274 -0.431 1.00 50.03 189 ALA A N 1
ATOM 1458 C CA . ALA A 1 189 ? 36.478 16.290 -0.304 1.00 50.03 189 ALA A CA 1
ATOM 1459 C C . ALA A 1 189 ? 37.693 15.691 0.414 1.00 50.03 189 ALA A C 1
ATOM 1461 O O . ALA A 1 189 ? 37.474 14.850 1.320 1.00 50.03 189 ALA A O 1
#

Radius of gyration: 21.4 Å; chains: 1; bounding box: 59×31×71 Å